Protein AF-X1NLN2-F1 (afdb_monomer_lite)

Organism: NCBI:txid412755

Radius of gyration: 17.76 Å; chains: 1; bounding box: 43×43×46 Å

Sequence (212 aa):
INIAMYIFTDREIALPLAKARERGVKVRLYLDKDQVDYKYSQSRFLVQKGIKARISTNNYIMHHKFAIIDNRILLTGSYNWTFSANHRNDENLMVIDDPEIIEIFQNQFVNLWSNKYSLERTRQLYEIAEVDFLPTSPTPAKPEDKIININLTSLEELTNILQISEPLALKILNLRVELGGFKEPKDLLQIPELTNLDLREWVGEGIIFSNS

pLDDT: mean 91.48, std 11.86, range [37.81, 98.81]

Secondary structure (DSSP, 8-state):
-EEEES-B--HHHHHHHHHHHHTT---EEEE-TTGGGSTT-SHHHHHHTT-EEEEB--SS----EEEEETTTEEEEES--BSHHHHHTS---EEEE--HHHHHHHHHHHHHHHHHSB-HHHHHHHHHHHT------S--SS-S--EEEETTT--HHHHHHHH---HHHHHHHHHHHHHHTS-SSGGGGGGSTT--HHHHHHHHHTTEEEE--

Foldseek 3Di:
DFWEAEAAQAPVVLVVLLVCLVLLNAAEYEYELPNCPPPRGCLLVNVLSVHHYFYFQDPDGSQFGWDQDLLFWIKGWNQGNDPCSVPPDDIDIDIDRDNVVSVVVVVVSCCRVPPGTDPVSSVVSCVVSVHDDQDLDQDPDDDDQAEDALLPDDLVRCCVLLSHHSVLSVVSVVLCVVVVHDPDPCSSVVRSSDDPVSVSSSVSNRYHYDND

InterPro domains:
  IPR001736 Phospholipase D/Transphosphatidylase [PS50035] (58-85)
  IPR001736 Phospholipase D/Transphosphatidylase [SM00155] (58-85)
  IPR010994 RuvA domain 2-like [SSF47781] (135-193)
  IPR025202 Cardiolipin synthase-like, phospholipase D-like domain [PF1309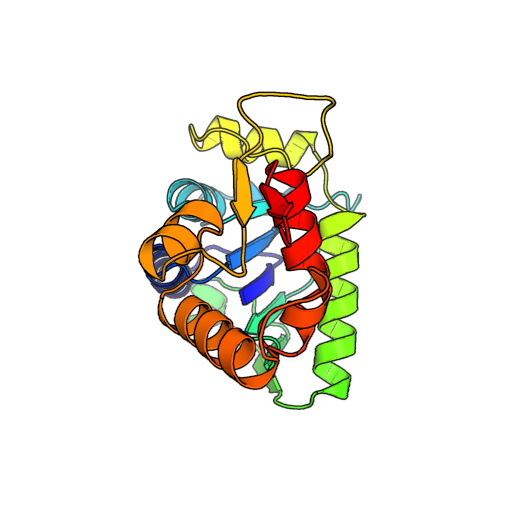1] (1-113)
  IPR051406 Phospholipase D domain-containing protein [PTHR43856] (1-123)
  IPR060575 SAM-like, helix-hairpin-helix tandem [PF12836] (147-196)

Structure (mmCIF, N/CA/C/O backbone):
data_AF-X1NLN2-F1
#
_entry.id   AF-X1NLN2-F1
#
loop_
_atom_site.group_PDB
_atom_site.id
_atom_site.type_symbol
_atom_site.label_atom_id
_atom_site.label_alt_id
_atom_site.label_comp_id
_atom_site.label_asym_id
_atom_site.label_entity_id
_atom_site.label_seq_id
_atom_site.pdbx_PDB_ins_code
_atom_site.Cartn_x
_atom_site.Cartn_y
_atom_site.Cartn_z
_atom_site.occupancy
_atom_site.B_iso_or_equiv
_atom_site.auth_seq_id
_atom_site.auth_comp_id
_atom_site.auth_asym_id
_atom_site.auth_atom_id
_atom_site.pdbx_PDB_model_num
ATOM 1 N N . ILE A 1 1 ? -4.056 -2.797 1.558 1.00 96.94 1 ILE A N 1
ATOM 2 C CA . ILE A 1 1 ? -3.198 -3.509 0.580 1.00 96.94 1 ILE A CA 1
ATOM 3 C C . ILE A 1 1 ? -1.780 -2.943 0.630 1.00 96.94 1 ILE A C 1
ATOM 5 O O . ILE A 1 1 ? -1.584 -1.770 0.328 1.00 96.94 1 ILE A O 1
ATOM 9 N N . ASN A 1 2 ? -0.802 -3.759 1.013 1.00 98.38 2 ASN A N 1
ATOM 10 C CA . ASN A 1 2 ? 0.613 -3.386 1.099 1.00 98.38 2 ASN A CA 1
ATOM 11 C C . ASN A 1 2 ? 1.409 -4.203 0.079 1.00 98.38 2 ASN A C 1
ATOM 13 O O . ASN A 1 2 ? 1.306 -5.423 0.087 1.00 98.38 2 ASN A O 1
ATOM 17 N N . ILE A 1 3 ? 2.163 -3.566 -0.814 1.00 98.81 3 ILE A N 1
ATOM 18 C CA . ILE A 1 3 ? 2.803 -4.231 -1.960 1.00 98.81 3 ILE A CA 1
ATOM 19 C C . ILE A 1 3 ? 4.279 -3.862 -2.005 1.00 98.81 3 ILE A C 1
ATOM 21 O O . ILE A 1 3 ? 4.603 -2.681 -2.104 1.00 98.81 3 ILE A O 1
ATOM 25 N N . ALA A 1 4 ? 5.164 -4.855 -2.006 1.00 98.69 4 ALA A N 1
ATOM 26 C CA . ALA A 1 4 ? 6.570 -4.680 -2.352 1.00 98.69 4 ALA A CA 1
ATOM 27 C C . ALA A 1 4 ? 6.847 -5.420 -3.662 1.00 98.69 4 ALA A C 1
ATOM 29 O O . ALA A 1 4 ? 6.746 -6.647 -3.717 1.00 98.69 4 ALA A O 1
ATOM 30 N N . MET A 1 5 ? 7.163 -4.677 -4.721 1.00 98.62 5 MET A N 1
ATOM 31 C CA . MET A 1 5 ? 7.260 -5.232 -6.069 1.00 98.62 5 MET A CA 1
ATOM 32 C C . MET A 1 5 ? 8.491 -4.716 -6.805 1.00 98.62 5 MET A C 1
ATOM 34 O O . MET A 1 5 ? 8.680 -3.508 -6.932 1.00 98.62 5 MET A O 1
ATOM 38 N N . TYR A 1 6 ? 9.309 -5.641 -7.307 1.00 98.25 6 TYR A N 1
ATOM 39 C CA . TYR A 1 6 ? 10.515 -5.313 -8.062 1.00 98.25 6 TYR A CA 1
ATOM 40 C C . TYR A 1 6 ? 10.184 -4.651 -9.404 1.00 98.25 6 TYR A C 1
ATOM 42 O O . TYR A 1 6 ? 10.578 -3.513 -9.626 1.00 98.25 6 TYR A O 1
ATOM 50 N N . ILE A 1 7 ? 9.419 -5.326 -10.273 1.00 97.75 7 ILE A N 1
ATOM 51 C CA . ILE A 1 7 ? 8.974 -4.773 -11.561 1.00 97.75 7 ILE A CA 1
ATOM 52 C C . ILE A 1 7 ? 7.451 -4.750 -11.597 1.00 97.75 7 ILE A C 1
ATOM 54 O O . ILE A 1 7 ? 6.807 -5.781 -11.395 1.00 97.75 7 ILE A O 1
ATOM 58 N N . PHE A 1 8 ? 6.884 -3.580 -11.895 1.00 98.06 8 PHE A N 1
ATOM 59 C CA . PHE A 1 8 ? 5.444 -3.400 -12.038 1.00 98.06 8 PHE A CA 1
ATOM 60 C C . PHE A 1 8 ? 5.112 -2.642 -13.330 1.00 98.06 8 PHE A C 1
ATOM 62 O O . PHE A 1 8 ? 5.112 -1.412 -13.372 1.00 98.06 8 PHE A O 1
ATOM 69 N N . THR A 1 9 ? 4.814 -3.392 -14.390 1.00 97.62 9 THR A N 1
ATOM 70 C CA . THR A 1 9 ? 4.443 -2.868 -15.716 1.00 97.62 9 THR A CA 1
ATOM 71 C C . THR A 1 9 ? 3.065 -3.328 -16.193 1.00 97.62 9 THR A C 1
ATOM 73 O O . THR A 1 9 ? 2.555 -2.784 -17.171 1.00 97.62 9 THR A O 1
ATOM 76 N N . ASP A 1 10 ? 2.445 -4.306 -15.525 1.00 96.94 10 ASP A N 1
ATOM 77 C CA . ASP A 1 10 ? 1.166 -4.872 -15.954 1.00 96.94 10 ASP A CA 1
ATOM 78 C C . ASP A 1 10 ? -0.020 -3.951 -15.628 1.00 96.94 10 ASP A C 1
ATOM 80 O O . ASP A 1 10 ? -0.374 -3.708 -14.469 1.00 96.94 10 ASP A O 1
ATOM 84 N N . ARG A 1 11 ? -0.675 -3.456 -16.678 1.00 95.50 11 ARG A N 1
ATOM 85 C CA . ARG A 1 11 ? -1.841 -2.581 -16.564 1.00 95.50 11 ARG A CA 1
ATOM 86 C C . ARG A 1 11 ? -3.086 -3.321 -16.069 1.00 95.50 11 ARG A C 1
ATOM 88 O O . ARG A 1 11 ? -3.934 -2.693 -15.432 1.00 95.50 11 ARG A O 1
ATOM 95 N N . GLU A 1 12 ? -3.196 -4.625 -16.313 1.00 96.00 12 GLU A N 1
ATOM 96 C CA . GLU A 1 12 ? -4.329 -5.437 -15.855 1.00 96.00 12 GLU A CA 1
ATOM 97 C C . GLU A 1 12 ? -4.338 -5.603 -14.336 1.00 96.00 12 GLU A C 1
ATOM 99 O O . GLU A 1 12 ? -5.404 -5.758 -13.748 1.00 96.00 12 GLU A O 1
ATOM 104 N N . ILE A 1 13 ? -3.176 -5.467 -13.689 1.00 97.00 13 ILE A N 1
ATOM 105 C CA . ILE A 1 13 ? -3.050 -5.424 -12.227 1.00 97.00 13 ILE A CA 1
ATOM 106 C C . ILE A 1 13 ? -3.177 -3.981 -11.712 1.00 97.00 13 ILE A C 1
ATOM 108 O O . ILE A 1 13 ? -3.840 -3.729 -10.703 1.00 97.00 13 ILE A O 1
ATOM 112 N N . ALA A 1 14 ? -2.598 -3.001 -12.414 1.00 98.00 14 ALA A N 1
ATOM 113 C CA . ALA A 1 14 ? -2.647 -1.600 -11.994 1.00 98.00 14 ALA A CA 1
ATOM 114 C C . ALA A 1 14 ? -4.075 -1.016 -11.974 1.00 98.00 14 ALA A C 1
ATOM 116 O O . ALA A 1 14 ? -4.426 -0.262 -11.063 1.00 98.00 14 ALA A O 1
ATOM 117 N N . LEU A 1 15 ? -4.920 -1.369 -12.949 1.00 98.12 15 LEU A N 1
ATOM 118 C CA . LEU A 1 15 ? -6.293 -0.860 -13.046 1.00 98.12 15 LEU A CA 1
ATOM 119 C C . LEU A 1 15 ? -7.182 -1.280 -11.853 1.00 98.12 15 LEU A C 1
ATOM 121 O O . LEU A 1 15 ? -7.826 -0.404 -11.271 1.00 98.12 15 LEU A O 1
ATOM 125 N N . PRO A 1 16 ? -7.232 -2.560 -11.434 1.00 98.19 16 PRO A N 1
ATOM 126 C CA . PRO A 1 16 ? -7.916 -2.968 -10.208 1.00 98.19 16 PRO A CA 1
ATOM 127 C C . PRO A 1 16 ? -7.427 -2.254 -8.945 1.00 98.19 16 PRO A C 1
ATOM 129 O O . PRO A 1 16 ? -8.258 -1.899 -8.110 1.00 98.19 16 PRO A O 1
ATOM 132 N N . LEU A 1 17 ? -6.119 -1.998 -8.807 1.00 98.31 17 LEU A N 1
ATOM 133 C CA . LEU A 1 17 ? -5.584 -1.253 -7.659 1.00 98.31 17 LEU A CA 1
ATOM 134 C C . LEU A 1 17 ? -6.070 0.198 -7.648 1.00 98.31 17 LEU A C 1
ATOM 136 O O . LEU A 1 17 ? -6.492 0.687 -6.601 1.00 98.31 17 LEU A O 1
ATOM 140 N N . ALA A 1 18 ? -6.074 0.865 -8.806 1.00 97.75 18 ALA A N 1
ATOM 141 C CA . ALA A 1 18 ? -6.629 2.211 -8.936 1.00 97.75 18 ALA A CA 1
ATOM 142 C C . ALA A 1 18 ? -8.120 2.236 -8.562 1.00 97.75 18 ALA A C 1
ATOM 144 O O . ALA A 1 18 ? -8.532 3.045 -7.735 1.00 97.75 18 ALA A O 1
ATOM 145 N N . LYS A 1 19 ? -8.913 1.279 -9.065 1.00 97.75 19 LYS A N 1
ATOM 146 C CA . LYS A 1 19 ? -10.330 1.134 -8.686 1.00 97.75 19 LYS A CA 1
ATOM 147 C C . LYS A 1 19 ? -10.510 0.864 -7.191 1.00 97.75 19 LYS A C 1
ATOM 149 O O . LYS A 1 19 ? -11.488 1.306 -6.601 1.00 97.75 19 LYS A O 1
ATOM 154 N N . ALA A 1 20 ? -9.615 0.094 -6.570 1.00 96.69 20 ALA A N 1
ATOM 155 C CA . ALA A 1 20 ? -9.652 -0.137 -5.128 1.00 96.69 20 ALA A CA 1
ATOM 156 C C . ALA A 1 20 ? -9.400 1.168 -4.362 1.00 96.69 20 ALA A C 1
ATOM 158 O O . ALA A 1 20 ? -10.149 1.479 -3.436 1.00 96.69 20 ALA A O 1
ATOM 159 N N . ARG A 1 21 ? -8.415 1.964 -4.795 1.00 95.75 21 ARG A N 1
ATOM 160 C CA . ARG A 1 21 ? -8.140 3.280 -4.212 1.00 95.75 21 ARG A CA 1
ATOM 161 C C . ARG A 1 21 ? -9.317 4.242 -4.360 1.00 95.75 21 ARG A C 1
ATOM 163 O O . ARG A 1 21 ? -9.643 4.916 -3.390 1.00 95.75 21 ARG A O 1
ATOM 170 N N . GLU A 1 22 ? -9.991 4.251 -5.510 1.00 93.56 22 GLU A N 1
ATOM 171 C CA . GLU A 1 22 ? -11.214 5.040 -5.739 1.00 93.56 22 GLU A CA 1
ATOM 172 C C . GLU A 1 22 ? -12.340 4.675 -4.752 1.00 93.56 22 GLU A C 1
ATOM 174 O O . GLU A 1 22 ? -13.105 5.541 -4.348 1.00 93.56 22 GLU A O 1
ATOM 179 N N . ARG A 1 23 ? -12.401 3.420 -4.282 1.00 93.81 23 ARG A N 1
ATOM 180 C CA . ARG A 1 23 ? -13.329 2.976 -3.220 1.00 93.81 23 ARG A CA 1
ATOM 181 C C . ARG A 1 23 ? -12.834 3.266 -1.795 1.00 93.81 23 ARG A C 1
ATOM 183 O O . ARG A 1 23 ? -13.394 2.738 -0.838 1.00 93.81 23 ARG A O 1
ATOM 190 N N . GLY A 1 24 ? -11.747 4.020 -1.635 1.00 92.50 24 GLY A N 1
ATOM 191 C CA . GLY A 1 24 ? -11.131 4.317 -0.340 1.00 92.50 24 GLY A CA 1
ATOM 192 C C . GLY A 1 24 ? -10.284 3.177 0.240 1.00 92.50 24 GLY A C 1
ATOM 193 O O . GLY A 1 24 ? -9.817 3.275 1.374 1.00 92.50 24 GLY A O 1
ATOM 194 N N . VAL A 1 25 ? -10.038 2.091 -0.506 1.00 94.69 25 VAL A N 1
ATOM 195 C CA . VAL A 1 25 ? -9.114 1.045 -0.042 1.00 94.69 25 VAL A CA 1
ATOM 196 C C . VAL A 1 25 ? -7.710 1.631 0.011 1.00 94.69 25 VAL A C 1
ATOM 198 O O . VAL A 1 25 ? -7.207 2.201 -0.962 1.00 94.69 25 VAL A O 1
ATOM 201 N N . LYS A 1 26 ? -7.045 1.476 1.154 1.00 93.19 26 LYS A N 1
ATOM 202 C CA . LYS A 1 26 ? -5.669 1.934 1.307 1.00 93.19 26 LYS A CA 1
ATOM 203 C C . LYS A 1 26 ? -4.725 1.004 0.549 1.00 93.19 26 LYS A C 1
ATOM 205 O O . LYS A 1 26 ? -4.676 -0.201 0.813 1.00 93.19 26 LYS A O 1
ATOM 210 N N . VAL A 1 27 ? -3.954 1.573 -0.373 1.00 96.50 27 VAL A N 1
ATOM 211 C CA . VAL A 1 27 ? -2.943 0.861 -1.161 1.00 96.50 27 VAL A CA 1
ATOM 212 C C . VAL A 1 27 ? -1.590 1.544 -0.974 1.00 96.50 27 VAL A C 1
ATOM 214 O O . VAL A 1 27 ? -1.494 2.767 -1.092 1.00 96.50 27 VAL A O 1
ATOM 217 N N . ARG A 1 28 ? -0.557 0.754 -0.669 1.00 97.81 28 ARG A N 1
ATOM 218 C CA . ARG A 1 28 ? 0.830 1.202 -0.491 1.00 97.81 28 ARG A CA 1
ATOM 219 C C . ARG A 1 28 ? 1.755 0.423 -1.420 1.00 97.81 28 ARG A C 1
ATOM 221 O O . ARG A 1 28 ? 1.726 -0.806 -1.402 1.00 97.81 28 ARG A O 1
ATOM 228 N N . LEU A 1 29 ? 2.579 1.126 -2.194 1.00 98.38 29 LEU A N 1
ATOM 229 C CA . LEU A 1 29 ? 3.526 0.554 -3.157 1.00 98.38 29 LEU A CA 1
ATOM 230 C C . LEU A 1 29 ? 4.969 0.840 -2.746 1.00 98.38 29 LEU A C 1
ATOM 232 O O . LEU A 1 29 ? 5.393 1.990 -2.716 1.00 98.38 29 LEU A O 1
ATOM 236 N N . TYR A 1 30 ? 5.745 -0.197 -2.473 1.00 98.69 30 TYR A N 1
ATOM 237 C CA . TYR A 1 30 ? 7.179 -0.100 -2.251 1.00 98.69 30 TYR A CA 1
ATOM 238 C C . TYR A 1 30 ? 7.914 -0.679 -3.463 1.00 98.69 30 TYR A C 1
ATOM 240 O O . TYR A 1 30 ? 7.746 -1.857 -3.786 1.00 98.69 30 TYR A O 1
ATOM 248 N N . LEU A 1 31 ? 8.678 0.161 -4.161 1.00 98.69 31 LEU A N 1
ATOM 249 C CA . LEU A 1 31 ? 9.227 -0.144 -5.485 1.00 98.69 31 LEU A CA 1
ATOM 250 C C . LEU A 1 31 ? 10.750 -0.017 -5.519 1.00 98.69 31 LEU A C 1
ATOM 252 O O . LEU A 1 31 ? 11.363 0.691 -4.716 1.00 98.69 31 LEU A O 1
ATOM 256 N N . ASP A 1 32 ? 11.357 -0.720 -6.467 1.00 98.56 32 ASP A N 1
ATOM 257 C CA . ASP A 1 32 ? 12.783 -0.620 -6.748 1.00 98.56 32 ASP A CA 1
ATOM 258 C C . ASP A 1 32 ? 13.146 0.729 -7.388 1.00 98.56 32 ASP A C 1
ATOM 260 O O . ASP A 1 32 ? 12.367 1.307 -8.148 1.00 98.56 32 ASP A O 1
ATOM 264 N N . LYS A 1 33 ? 14.336 1.238 -7.052 1.00 97.31 33 LYS A N 1
ATOM 265 C CA . LYS A 1 33 ? 14.794 2.578 -7.438 1.00 97.31 33 LYS A CA 1
ATOM 266 C C . LYS A 1 33 ? 15.089 2.743 -8.924 1.00 97.31 33 LYS A C 1
ATOM 268 O O . LYS A 1 33 ? 14.984 3.871 -9.399 1.00 97.31 33 LYS A O 1
ATOM 273 N N . ASP A 1 34 ? 15.432 1.660 -9.615 1.00 96.31 34 ASP A N 1
ATOM 274 C CA . ASP A 1 34 ? 15.815 1.684 -11.024 1.00 96.31 34 ASP A CA 1
ATOM 275 C C . ASP A 1 34 ? 14.632 1.222 -11.884 1.00 96.31 34 ASP A C 1
ATOM 277 O O . ASP A 1 34 ? 14.332 1.812 -12.921 1.00 96.31 34 ASP A O 1
ATOM 281 N N . GLN A 1 35 ? 13.883 0.211 -11.424 1.00 97.12 35 GLN A N 1
ATOM 282 C CA . GLN A 1 35 ? 12.721 -0.300 -12.165 1.00 97.12 35 GLN A CA 1
ATOM 283 C C . GLN A 1 35 ? 11.551 0.688 -12.222 1.00 97.12 35 GLN A C 1
ATOM 285 O O . GLN A 1 35 ? 10.735 0.617 -13.143 1.00 97.12 35 GLN A O 1
ATOM 290 N N . VAL A 1 36 ? 11.465 1.623 -11.271 1.00 96.00 36 VAL A N 1
ATOM 291 C CA . VAL A 1 36 ? 10.429 2.665 -11.268 1.00 96.00 36 VAL A CA 1
ATOM 292 C C . VAL A 1 36 ? 10.492 3.569 -12.507 1.00 96.00 36 VAL A C 1
ATOM 294 O O . VAL A 1 36 ? 9.435 4.015 -12.954 1.00 96.00 36 VAL A O 1
ATOM 297 N N . ASP A 1 37 ? 11.683 3.767 -13.087 1.00 93.62 37 ASP A N 1
ATOM 298 C CA . ASP A 1 37 ? 11.924 4.618 -14.265 1.00 93.62 37 ASP A CA 1
ATOM 299 C C . ASP A 1 37 ? 11.780 3.859 -15.592 1.00 93.62 37 ASP A C 1
ATOM 301 O O . ASP A 1 37 ? 11.909 4.432 -16.678 1.00 93.62 37 ASP A O 1
ATOM 305 N N . TYR A 1 38 ? 11.513 2.552 -15.537 1.00 94.12 38 TYR A N 1
ATOM 306 C CA . TYR A 1 38 ? 11.311 1.765 -16.741 1.00 94.12 38 TYR A CA 1
ATOM 307 C C . TYR A 1 38 ? 10.123 2.309 -17.550 1.00 94.12 38 TYR A C 1
ATOM 309 O O . TYR A 1 38 ? 9.072 2.628 -16.997 1.00 94.12 38 TYR A O 1
ATOM 317 N N . LYS A 1 39 ? 10.256 2.360 -18.883 1.00 89.94 39 LYS A N 1
ATOM 318 C CA . LYS A 1 39 ? 9.306 3.026 -19.802 1.00 89.94 39 LYS A CA 1
ATOM 319 C C . LYS A 1 39 ? 7.833 2.647 -19.591 1.00 89.94 39 LYS A C 1
ATOM 321 O O . LYS A 1 39 ? 6.951 3.467 -19.824 1.00 89.94 39 LYS A O 1
ATOM 326 N N . TYR A 1 40 ? 7.568 1.403 -19.200 1.00 93.81 40 TYR A N 1
ATOM 327 C CA . TYR A 1 40 ? 6.212 0.875 -19.015 1.00 93.81 40 TYR A CA 1
ATOM 328 C C . TYR A 1 40 ? 5.811 0.725 -17.544 1.00 93.81 40 TYR A C 1
ATOM 330 O O . TYR A 1 40 ? 4.799 0.088 -17.246 1.00 93.81 40 TYR A O 1
ATOM 338 N N . SER A 1 41 ? 6.610 1.273 -16.626 1.00 97.12 41 SER A N 1
ATOM 339 C CA . SER A 1 41 ? 6.326 1.271 -15.196 1.00 97.12 41 SER A CA 1
ATOM 340 C C . SER A 1 41 ? 4.958 1.893 -14.921 1.00 97.12 41 SER A C 1
ATOM 342 O O . SER A 1 41 ? 4.620 2.963 -15.431 1.00 97.12 41 SER A O 1
ATOM 344 N N . GLN A 1 42 ? 4.157 1.215 -14.102 1.00 98.00 42 GLN A N 1
ATOM 345 C CA . GLN A 1 42 ? 2.839 1.702 -13.694 1.00 98.00 42 GLN A CA 1
ATOM 346 C C . GLN A 1 42 ? 2.918 2.669 -12.504 1.00 98.00 42 GLN A C 1
ATOM 348 O O . GLN A 1 42 ? 1.890 3.199 -12.088 1.00 98.00 42 GLN A O 1
ATOM 353 N N . SER A 1 43 ? 4.114 2.934 -11.962 1.00 97.31 43 SER A N 1
ATOM 354 C CA . SER A 1 43 ? 4.313 3.792 -10.786 1.00 97.31 43 SER A CA 1
ATOM 355 C C . SER A 1 43 ? 3.685 5.177 -10.959 1.00 97.31 43 SER A C 1
ATOM 357 O O . SER A 1 43 ? 2.888 5.580 -10.114 1.00 97.31 43 SER A O 1
ATOM 359 N N . ARG A 1 44 ? 3.966 5.859 -12.082 1.00 96.69 44 ARG A N 1
ATOM 360 C CA . ARG A 1 44 ? 3.413 7.185 -12.406 1.00 96.69 44 ARG A CA 1
ATOM 361 C C . ARG A 1 44 ? 1.886 7.166 -12.419 1.00 96.69 44 ARG A C 1
ATOM 363 O O . ARG A 1 44 ? 1.249 7.981 -11.761 1.00 96.69 44 ARG A O 1
ATOM 370 N N . PHE A 1 45 ? 1.301 6.210 -13.137 1.00 97.50 45 PHE A N 1
ATOM 371 C CA . PHE A 1 45 ? -0.151 6.063 -13.221 1.00 97.50 45 PHE A CA 1
ATOM 372 C C . PHE A 1 45 ? -0.779 5.827 -11.840 1.00 97.50 45 PHE A C 1
ATOM 374 O O . PHE A 1 45 ? -1.794 6.433 -11.508 1.00 97.50 45 PHE A O 1
ATOM 381 N N . LEU A 1 46 ? -0.174 4.971 -11.014 1.00 97.81 46 LEU A N 1
ATOM 382 C CA . LEU A 1 46 ? -0.716 4.619 -9.702 1.00 97.81 46 LEU A CA 1
ATOM 383 C C . LEU A 1 46 ? -0.646 5.799 -8.721 1.00 97.81 46 LEU A C 1
ATOM 385 O O . LEU A 1 46 ? -1.631 6.053 -8.025 1.00 97.81 46 LEU A O 1
ATOM 389 N N . VAL A 1 47 ? 0.450 6.569 -8.701 1.00 97.00 47 VAL A N 1
ATOM 390 C CA . VAL A 1 47 ? 0.524 7.776 -7.852 1.00 97.00 47 VAL A CA 1
ATOM 391 C C . VAL A 1 47 ? -0.432 8.871 -8.332 1.00 97.00 47 VAL 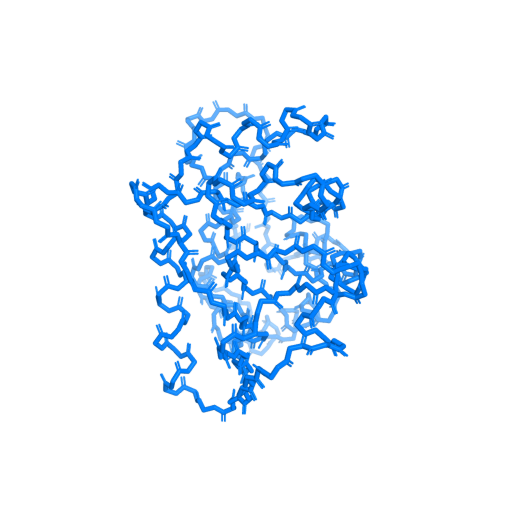A C 1
ATOM 393 O O . VAL A 1 47 ? -1.084 9.499 -7.503 1.00 97.00 47 VAL A O 1
ATOM 396 N N . GLN A 1 48 ? -0.638 9.020 -9.649 1.00 96.00 48 GLN A N 1
ATOM 397 C CA . GLN A 1 48 ? -1.681 9.892 -10.222 1.00 96.00 48 GLN A CA 1
ATOM 398 C C . GLN A 1 48 ? -3.099 9.467 -9.826 1.00 96.00 48 GLN A C 1
ATOM 400 O O . GLN A 1 48 ? -4.008 10.290 -9.778 1.00 96.00 48 GLN A O 1
ATOM 405 N N . LYS A 1 49 ? -3.299 8.187 -9.503 1.00 96.06 49 LYS A N 1
ATOM 406 C CA . LYS A 1 49 ? -4.548 7.653 -8.945 1.00 96.06 49 LYS A CA 1
ATOM 407 C C . LYS A 1 49 ? -4.618 7.736 -7.417 1.00 96.06 49 LYS A C 1
ATOM 409 O O . LYS A 1 49 ? -5.505 7.143 -6.809 1.00 96.06 49 LYS A O 1
ATOM 414 N N . GLY A 1 50 ? -3.702 8.472 -6.789 1.00 93.62 50 GLY A N 1
ATOM 415 C CA . GLY A 1 50 ? -3.682 8.709 -5.349 1.00 93.62 50 GLY A CA 1
ATOM 416 C C . GLY A 1 50 ? -3.197 7.516 -4.527 1.00 93.62 50 GLY A C 1
ATOM 417 O O . GLY A 1 50 ? -3.462 7.466 -3.323 1.00 93.62 50 GLY A O 1
ATOM 418 N N . ILE A 1 51 ? -2.526 6.537 -5.144 1.00 96.25 51 ILE A N 1
ATOM 419 C CA . ILE A 1 51 ? -1.878 5.435 -4.424 1.00 96.25 51 ILE A CA 1
ATOM 420 C C . ILE A 1 51 ? -0.528 5.916 -3.904 1.00 96.25 51 ILE A C 1
ATOM 422 O O . ILE A 1 51 ? 0.275 6.478 -4.646 1.00 96.25 51 ILE A O 1
ATOM 426 N N . LYS A 1 52 ? -0.254 5.670 -2.621 1.00 95.25 52 LYS A N 1
ATOM 427 C CA . LYS A 1 52 ? 1.024 6.057 -2.024 1.00 95.25 52 LYS A CA 1
ATOM 428 C C . LYS A 1 52 ? 2.129 5.134 -2.512 1.00 95.25 52 LYS A C 1
ATOM 430 O O . LYS A 1 52 ? 2.002 3.913 -2.393 1.00 95.25 52 LYS A O 1
ATOM 435 N N . ALA A 1 53 ? 3.227 5.715 -2.980 1.00 97.12 53 ALA A N 1
ATOM 436 C CA . ALA A 1 53 ? 4.422 4.975 -3.353 1.00 97.12 53 ALA A CA 1
ATOM 437 C C . ALA A 1 53 ? 5.644 5.444 -2.557 1.00 97.12 53 ALA A C 1
ATOM 439 O O . ALA A 1 53 ? 5.772 6.619 -2.223 1.00 97.12 53 ALA A O 1
ATOM 440 N N . ARG A 1 54 ? 6.554 4.514 -2.270 1.00 97.75 54 ARG A N 1
ATOM 441 C CA . ARG A 1 54 ? 7.881 4.773 -1.708 1.00 97.75 54 ARG A CA 1
ATOM 442 C C . ARG A 1 54 ? 8.926 3.993 -2.488 1.00 97.75 54 ARG A C 1
ATOM 444 O O . ARG A 1 54 ? 8.701 2.843 -2.863 1.00 97.75 54 ARG A O 1
ATOM 451 N N . ILE A 1 55 ? 10.070 4.624 -2.712 1.00 98.19 55 ILE A N 1
ATOM 452 C CA . ILE A 1 55 ? 11.149 4.064 -3.526 1.00 98.19 55 ILE A CA 1
ATOM 453 C C . ILE A 1 55 ? 12.279 3.581 -2.630 1.00 98.19 55 ILE A C 1
ATOM 455 O O . ILE A 1 55 ? 12.667 4.278 -1.696 1.00 98.19 55 ILE A O 1
ATOM 459 N N . SER A 1 56 ? 12.797 2.385 -2.891 1.00 98.31 56 SER A N 1
ATOM 460 C CA . SER A 1 56 ? 13.809 1.745 -2.050 1.00 98.31 56 SER A CA 1
ATOM 461 C C . SER A 1 56 ? 15.117 2.541 -1.942 1.00 98.31 56 SER A C 1
ATOM 463 O O . SER A 1 56 ? 15.567 3.147 -2.910 1.00 98.31 56 SER A O 1
ATOM 465 N N . THR A 1 57 ? 15.769 2.495 -0.772 1.00 97.19 57 THR A N 1
ATOM 466 C CA . THR A 1 57 ? 17.170 2.933 -0.590 1.00 97.19 57 THR A CA 1
ATOM 467 C C . THR A 1 57 ? 18.197 1.855 -0.921 1.00 97.19 57 THR A C 1
ATOM 469 O O . THR A 1 57 ? 19.385 2.083 -0.709 1.00 97.19 57 THR A O 1
ATOM 472 N N . ASN A 1 58 ? 17.789 0.662 -1.369 1.00 95.75 58 ASN A N 1
ATOM 473 C CA . ASN A 1 58 ? 18.740 -0.424 -1.585 1.00 95.75 58 ASN A CA 1
ATOM 474 C C . ASN A 1 58 ? 19.844 0.014 -2.567 1.00 95.75 58 ASN A C 1
ATOM 476 O O . ASN A 1 58 ? 19.571 0.495 -3.667 1.00 95.75 58 ASN A O 1
ATOM 480 N N . ASN A 1 59 ? 21.108 -0.133 -2.161 1.00 91.38 59 ASN A N 1
ATOM 481 C CA . ASN A 1 59 ? 22.253 0.219 -3.003 1.00 91.38 59 ASN A CA 1
ATOM 482 C C . ASN A 1 59 ? 22.351 -0.684 -4.242 1.00 91.38 59 ASN A C 1
ATOM 484 O O . ASN A 1 59 ? 22.856 -0.243 -5.270 1.00 91.38 59 ASN A O 1
ATOM 488 N N . TYR A 1 60 ? 21.794 -1.890 -4.154 1.00 93.56 60 TYR A N 1
ATOM 489 C CA . TYR A 1 60 ? 21.635 -2.842 -5.244 1.00 93.56 60 TYR A CA 1
ATOM 490 C C . TYR A 1 60 ? 20.168 -2.855 -5.697 1.00 93.56 60 TYR A C 1
ATOM 492 O O . TYR A 1 60 ? 19.660 -1.819 -6.114 1.00 93.56 60 TYR A O 1
ATOM 500 N N . ILE A 1 61 ? 19.485 -4.000 -5.577 1.00 95.19 61 ILE A N 1
ATOM 501 C CA . ILE A 1 61 ? 18.111 -4.202 -6.046 1.00 95.19 61 ILE A CA 1
ATOM 502 C C . ILE A 1 61 ? 17.147 -4.530 -4.899 1.00 95.19 61 ILE A C 1
ATOM 504 O O . ILE A 1 61 ? 17.444 -5.324 -4.003 1.00 95.19 61 ILE A O 1
ATOM 508 N N . MET A 1 62 ? 15.947 -3.958 -4.949 1.00 97.81 62 MET A N 1
ATOM 509 C CA . MET A 1 62 ? 14.796 -4.347 -4.138 1.00 97.81 62 MET A CA 1
ATOM 510 C C . MET A 1 62 ? 14.026 -5.453 -4.866 1.00 97.81 62 MET A C 1
ATOM 512 O O . MET A 1 62 ? 13.124 -5.191 -5.652 1.00 97.81 62 MET A O 1
ATOM 516 N N . HIS A 1 63 ? 14.399 -6.714 -4.637 1.00 97.69 63 HIS A N 1
ATOM 517 C CA . HIS A 1 63 ? 13.907 -7.836 -5.448 1.00 97.69 63 HIS A CA 1
ATOM 518 C C . HIS A 1 63 ? 12.660 -8.550 -4.888 1.00 97.69 63 HIS A C 1
ATOM 520 O O . HIS A 1 63 ? 12.316 -9.639 -5.356 1.00 97.69 63 HIS A O 1
ATOM 526 N N . HIS A 1 64 ? 11.972 -7.971 -3.899 1.00 98.38 64 HIS A N 1
ATOM 527 C CA . HIS A 1 64 ? 10.739 -8.555 -3.366 1.00 98.38 64 HIS A CA 1
ATOM 528 C C . HIS A 1 64 ? 9.618 -8.557 -4.417 1.00 98.38 64 HIS A C 1
ATOM 530 O O . HIS A 1 64 ? 9.510 -7.634 -5.224 1.00 98.38 64 HIS A O 1
ATOM 536 N N . LYS A 1 65 ? 8.785 -9.602 -4.388 1.00 98.31 65 LYS A N 1
ATOM 537 C CA . LYS A 1 65 ? 7.511 -9.679 -5.110 1.00 98.31 65 LYS A CA 1
ATOM 538 C C . LYS A 1 65 ? 6.454 -10.226 -4.162 1.00 98.31 65 LYS A C 1
ATOM 540 O O . LYS A 1 65 ? 6.222 -11.430 -4.114 1.00 98.31 65 LYS A O 1
ATOM 545 N N . PHE A 1 66 ? 5.874 -9.356 -3.346 1.00 98.75 66 PHE A N 1
ATOM 546 C CA . PHE A 1 66 ? 4.781 -9.760 -2.477 1.00 98.75 66 PHE A CA 1
ATOM 547 C C . PHE A 1 66 ? 3.726 -8.671 -2.310 1.00 98.75 66 PHE A C 1
ATOM 549 O O . PHE A 1 66 ? 4.005 -7.476 -2.437 1.00 98.75 66 PHE A O 1
ATOM 556 N N . ALA A 1 67 ? 2.510 -9.098 -1.986 1.00 98.69 67 ALA A N 1
ATOM 557 C CA . ALA A 1 67 ? 1.411 -8.225 -1.614 1.00 98.69 67 ALA A CA 1
ATOM 558 C C . ALA A 1 67 ? 0.638 -8.810 -0.432 1.00 98.69 67 ALA A C 1
ATOM 560 O O . ALA A 1 67 ? 0.400 -10.010 -0.381 1.00 98.69 67 ALA A O 1
ATOM 561 N N . ILE A 1 68 ? 0.231 -7.950 0.496 1.00 98.44 68 ILE A N 1
ATOM 562 C CA . ILE A 1 68 ? -0.590 -8.293 1.656 1.00 98.44 68 ILE A CA 1
ATOM 563 C C . ILE A 1 68 ? -1.927 -7.572 1.506 1.00 98.44 68 ILE A C 1
ATOM 565 O O . ILE A 1 68 ? -1.978 -6.337 1.405 1.00 98.44 68 ILE A O 1
ATOM 569 N N . ILE A 1 69 ? -3.008 -8.339 1.470 1.00 96.94 69 ILE A N 1
ATOM 570 C CA . ILE A 1 69 ? -4.381 -7.857 1.320 1.00 96.94 69 ILE A CA 1
ATOM 571 C C . ILE A 1 69 ? -5.090 -8.059 2.658 1.00 96.94 69 ILE A C 1
ATOM 573 O O . ILE A 1 69 ? -5.052 -9.151 3.218 1.00 96.94 69 ILE A O 1
ATOM 577 N N . ASP A 1 70 ? -5.675 -6.977 3.178 1.00 91.88 70 ASP A N 1
ATOM 578 C CA . ASP A 1 70 ? -6.485 -6.936 4.406 1.00 91.88 70 ASP A CA 1
ATOM 579 C C . ASP A 1 70 ? -5.848 -7.602 5.640 1.00 91.88 70 ASP A C 1
ATOM 581 O O . ASP A 1 70 ? -6.548 -8.136 6.491 1.00 91.88 70 ASP A O 1
ATOM 585 N N . ASN A 1 71 ? -4.509 -7.590 5.722 1.00 92.00 71 ASN A N 1
ATOM 586 C CA . ASN A 1 71 ? -3.712 -8.296 6.740 1.00 92.00 71 ASN A CA 1
ATOM 587 C C . ASN A 1 71 ? -4.064 -9.789 6.877 1.00 92.00 71 ASN A C 1
ATOM 589 O O . ASN A 1 71 ? -3.882 -10.376 7.939 1.00 92.00 71 ASN A O 1
ATOM 593 N N . ARG A 1 72 ? -4.569 -10.395 5.797 1.00 94.25 72 ARG A N 1
ATOM 594 C CA . ARG A 1 72 ? -5.117 -11.752 5.796 1.00 94.25 72 ARG A CA 1
ATOM 595 C C . ARG A 1 72 ? -4.653 -12.608 4.625 1.00 94.25 72 ARG A C 1
ATOM 597 O O . ARG A 1 72 ? -4.556 -13.813 4.762 1.00 94.25 72 ARG A O 1
ATOM 604 N N . ILE A 1 73 ? -4.373 -12.020 3.469 1.00 97.75 73 ILE A N 1
ATOM 605 C CA . ILE A 1 73 ? -3.902 -12.786 2.312 1.00 97.75 73 ILE A CA 1
ATOM 606 C C . ILE A 1 73 ? -2.531 -12.277 1.909 1.00 97.75 73 ILE A C 1
ATOM 608 O O . ILE A 1 73 ? -2.375 -11.099 1.583 1.00 97.75 73 ILE A O 1
ATOM 612 N N . LEU A 1 74 ? -1.553 -13.177 1.894 1.00 98.56 74 LEU A N 1
ATOM 613 C CA . LEU A 1 74 ? -0.229 -12.944 1.339 1.00 98.56 74 LEU A CA 1
ATOM 614 C C . LEU A 1 74 ? -0.137 -13.564 -0.057 1.00 98.56 74 LEU A C 1
ATOM 616 O O . LEU A 1 74 ? -0.351 -14.758 -0.247 1.00 98.56 74 LEU A O 1
ATOM 620 N N . LEU A 1 75 ? 0.246 -12.741 -1.025 1.00 98.50 75 LEU A N 1
ATOM 621 C CA . LEU A 1 75 ? 0.692 -13.150 -2.349 1.00 98.50 75 LEU A CA 1
ATOM 622 C C . LEU A 1 75 ? 2.212 -13.039 -2.387 1.00 98.50 75 LEU A C 1
ATOM 624 O O . LEU A 1 75 ? 2.731 -11.975 -2.056 1.00 98.50 75 LEU A O 1
ATOM 628 N N . THR A 1 76 ? 2.933 -14.085 -2.785 1.00 98.50 76 THR A N 1
ATOM 629 C CA . THR A 1 76 ? 4.402 -14.034 -2.916 1.00 98.50 76 THR A CA 1
ATOM 630 C C . THR A 1 76 ? 4.926 -15.082 -3.897 1.00 98.50 76 THR A C 1
ATOM 632 O O . THR A 1 76 ? 4.264 -16.088 -4.140 1.00 98.50 76 THR A O 1
ATOM 635 N N . GLY A 1 77 ? 6.106 -14.872 -4.478 1.00 96.38 77 GLY A N 1
ATOM 636 C CA . GLY A 1 77 ? 6.731 -15.830 -5.393 1.00 96.38 77 GLY A CA 1
ATOM 637 C C . GLY A 1 77 ? 7.824 -15.210 -6.262 1.00 96.38 77 GLY A C 1
ATOM 638 O O . GLY A 1 77 ? 8.393 -14.175 -5.908 1.00 96.38 77 GLY A O 1
ATOM 639 N N . SER A 1 78 ? 8.121 -15.836 -7.404 1.00 96.31 78 SER A N 1
ATOM 640 C CA . SER A 1 78 ? 9.009 -15.265 -8.431 1.00 96.31 78 SER A CA 1
ATOM 641 C C . SER A 1 78 ? 8.318 -14.183 -9.273 1.00 96.31 78 SER A C 1
ATOM 643 O O . SER A 1 78 ? 8.985 -13.305 -9.826 1.00 96.31 78 SER A O 1
ATOM 645 N N . TYR A 1 79 ? 6.983 -14.214 -9.289 1.00 94.00 79 TYR A N 1
ATOM 646 C CA . TYR A 1 79 ? 6.119 -13.464 -10.188 1.00 94.00 79 TYR A CA 1
ATOM 647 C C . TYR A 1 79 ? 6.239 -11.939 -10.022 1.00 94.00 79 TYR A C 1
ATOM 649 O O . TYR A 1 79 ? 5.688 -11.339 -9.095 1.00 94.00 79 TYR A O 1
ATOM 657 N N . ASN A 1 80 ? 6.923 -11.283 -10.963 1.00 96.44 80 ASN A N 1
ATOM 658 C CA . ASN A 1 80 ? 6.844 -9.829 -11.118 1.00 96.44 80 ASN A CA 1
ATOM 659 C C . ASN A 1 80 ? 5.501 -9.432 -11.745 1.00 96.44 80 ASN A C 1
ATOM 661 O O . ASN A 1 80 ? 4.957 -10.154 -12.573 1.00 96.44 80 ASN A O 1
ATOM 665 N N . TRP A 1 81 ? 4.990 -8.239 -11.451 1.00 96.62 81 TRP A N 1
ATOM 666 C CA . TRP A 1 81 ? 3.730 -7.763 -12.031 1.00 96.62 81 TRP A CA 1
ATOM 667 C C . TRP A 1 81 ? 3.948 -7.154 -13.413 1.00 96.62 81 TRP A C 1
ATOM 669 O O . TRP A 1 81 ? 3.894 -5.939 -13.608 1.00 96.62 81 TRP A O 1
ATOM 679 N N . THR A 1 82 ? 4.233 -8.022 -14.380 1.00 94.88 82 THR A N 1
ATOM 680 C CA . THR A 1 82 ? 4.513 -7.669 -15.775 1.00 94.88 82 THR A CA 1
ATOM 681 C C . THR A 1 82 ? 3.672 -8.514 -16.721 1.00 94.88 82 THR A C 1
ATOM 683 O O . THR A 1 82 ? 3.376 -9.668 -16.421 1.00 94.88 82 THR A O 1
ATOM 686 N N . PHE A 1 83 ? 3.372 -7.978 -17.906 1.00 90.25 83 PHE A N 1
ATOM 687 C CA . PHE A 1 83 ? 2.627 -8.721 -18.926 1.00 90.25 83 PHE A CA 1
ATOM 688 C C . PHE A 1 83 ? 3.292 -10.064 -19.281 1.00 90.25 83 PHE A C 1
ATOM 690 O O . PHE A 1 83 ? 2.605 -11.067 -19.457 1.00 90.25 83 PHE A O 1
ATOM 697 N N . SER A 1 84 ? 4.629 -10.098 -19.370 1.00 87.31 84 SER A N 1
ATOM 698 C CA . SER A 1 84 ? 5.376 -11.324 -19.680 1.00 87.31 84 SER A CA 1
ATOM 699 C C . SER A 1 84 ? 5.284 -12.362 -18.564 1.00 87.31 84 SER A C 1
ATOM 701 O O . SER A 1 84 ? 5.086 -13.531 -18.869 1.00 87.31 84 SER A O 1
ATOM 703 N N . ALA A 1 85 ? 5.369 -11.953 -17.294 1.00 85.06 85 ALA A N 1
ATOM 704 C CA . ALA A 1 85 ? 5.158 -12.867 -16.169 1.00 85.06 85 ALA A CA 1
ATOM 705 C C . ALA A 1 85 ? 3.748 -13.481 -16.187 1.00 85.06 85 ALA A C 1
ATOM 707 O O . ALA A 1 85 ? 3.586 -14.652 -15.877 1.00 85.06 85 ALA A O 1
ATOM 708 N N . ASN A 1 86 ? 2.749 -12.710 -16.626 1.00 82.50 86 ASN A N 1
ATOM 709 C CA . ASN A 1 86 ? 1.354 -13.144 -16.704 1.00 82.50 86 ASN A CA 1
ATOM 710 C C . ASN A 1 86 ? 1.058 -14.102 -17.876 1.00 82.50 86 ASN A C 1
ATOM 712 O O . ASN A 1 86 ? 0.172 -14.943 -17.779 1.00 82.50 86 ASN A O 1
ATOM 716 N N . HIS A 1 87 ? 1.792 -13.996 -18.991 1.00 83.44 87 HIS A N 1
ATOM 717 C CA . HIS A 1 87 ? 1.416 -14.680 -20.241 1.00 83.44 87 HIS A CA 1
ATOM 718 C C . HIS A 1 87 ? 2.503 -15.552 -20.878 1.00 83.44 87 HIS A C 1
ATOM 720 O O . HIS A 1 87 ? 2.207 -16.272 -21.830 1.00 83.44 87 HIS A O 1
ATOM 726 N N . ARG A 1 88 ? 3.770 -15.418 -20.472 1.00 85.69 88 ARG A N 1
ATOM 727 C CA . ARG A 1 88 ? 4.911 -15.955 -21.238 1.00 85.69 88 ARG A CA 1
ATOM 728 C C . ARG A 1 88 ? 5.962 -16.669 -20.402 1.00 85.69 88 ARG A C 1
ATOM 730 O O . ARG A 1 88 ? 6.594 -17.578 -20.928 1.00 85.69 88 ARG A O 1
ATOM 737 N N . ASN A 1 89 ? 6.197 -16.228 -19.172 1.00 90.56 89 ASN A N 1
ATOM 738 C CA . ASN A 1 89 ? 7.235 -16.802 -18.326 1.00 90.56 89 ASN A CA 1
ATOM 739 C C . ASN A 1 89 ? 6.675 -17.948 -17.483 1.00 90.56 89 ASN A C 1
ATOM 741 O O . ASN A 1 89 ? 5.544 -17.876 -17.007 1.00 90.56 89 ASN A O 1
ATOM 745 N N . ASP A 1 90 ? 7.521 -18.938 -17.212 1.00 90.25 90 ASP A N 1
ATOM 746 C CA . ASP A 1 90 ? 7.291 -19.858 -16.106 1.00 90.25 90 ASP A CA 1
ATOM 747 C C . ASP A 1 90 ? 7.594 -19.125 -14.792 1.00 90.25 90 ASP A C 1
ATOM 749 O O . ASP A 1 90 ? 8.732 -18.741 -14.518 1.00 90.25 90 ASP A O 1
ATOM 753 N N . GLU A 1 91 ? 6.559 -18.898 -13.991 1.00 93.94 91 GLU A N 1
ATOM 754 C CA . GLU A 1 91 ? 6.620 -18.173 -12.723 1.00 93.94 91 GLU A CA 1
ATOM 755 C C . GLU A 1 91 ? 5.855 -18.954 -11.653 1.00 93.94 91 GLU A C 1
ATOM 757 O O . GLU A 1 91 ? 4.917 -19.696 -11.952 1.00 93.94 91 GLU A O 1
ATOM 762 N N . ASN A 1 92 ? 6.203 -18.751 -10.383 1.00 94.19 92 ASN A N 1
ATOM 763 C CA . ASN A 1 92 ? 5.412 -19.257 -9.269 1.00 94.19 92 ASN A CA 1
ATOM 764 C C . ASN A 1 92 ? 4.716 -18.112 -8.525 1.00 94.19 92 ASN A C 1
ATOM 766 O O . ASN A 1 92 ? 5.298 -17.049 -8.288 1.00 94.19 92 ASN A O 1
ATOM 770 N N . LEU A 1 93 ? 3.485 -18.374 -8.089 1.00 96.31 93 LEU A N 1
ATOM 771 C CA . LEU A 1 93 ? 2.720 -17.513 -7.199 1.00 96.31 93 LEU A CA 1
ATOM 772 C C . LEU A 1 93 ? 2.103 -18.370 -6.095 1.00 96.31 93 LEU A C 1
ATOM 774 O O . LEU A 1 93 ? 1.379 -19.324 -6.364 1.00 96.31 93 LEU A O 1
ATOM 778 N N . MET A 1 94 ? 2.397 -18.018 -4.852 1.00 97.56 94 MET A N 1
ATOM 779 C CA . MET A 1 94 ? 1.774 -18.591 -3.669 1.00 97.56 94 MET A CA 1
ATOM 780 C C . MET A 1 94 ? 0.717 -17.628 -3.140 1.00 97.56 94 MET A C 1
ATOM 782 O O . MET A 1 94 ? 0.953 -16.420 -3.080 1.00 97.56 94 MET A O 1
ATOM 786 N N . VAL A 1 95 ? -0.420 -18.187 -2.728 1.00 98.19 95 VAL A N 1
ATOM 787 C CA . VAL A 1 95 ? -1.488 -17.492 -2.005 1.00 98.19 95 VAL A CA 1
ATOM 788 C C . VAL A 1 95 ? -1.585 -18.136 -0.629 1.00 98.19 95 VAL A C 1
ATOM 790 O O . VAL A 1 95 ? -1.834 -19.335 -0.531 1.00 98.19 95 VAL A O 1
ATOM 793 N N . ILE A 1 96 ? -1.328 -17.359 0.418 1.00 98.44 96 ILE A N 1
ATOM 794 C CA . ILE A 1 96 ? -1.180 -17.849 1.791 1.00 98.44 96 ILE A CA 1
ATOM 795 C C . ILE A 1 96 ? -2.173 -17.094 2.690 1.00 98.44 96 ILE A C 1
ATOM 797 O O . ILE A 1 96 ? -2.148 -15.864 2.721 1.00 98.44 96 ILE A O 1
ATOM 801 N N . ASP A 1 97 ? -3.029 -17.834 3.404 1.00 97.62 97 ASP A N 1
ATOM 802 C CA . ASP A 1 97 ? -3.949 -17.358 4.464 1.00 97.62 97 ASP A CA 1
ATOM 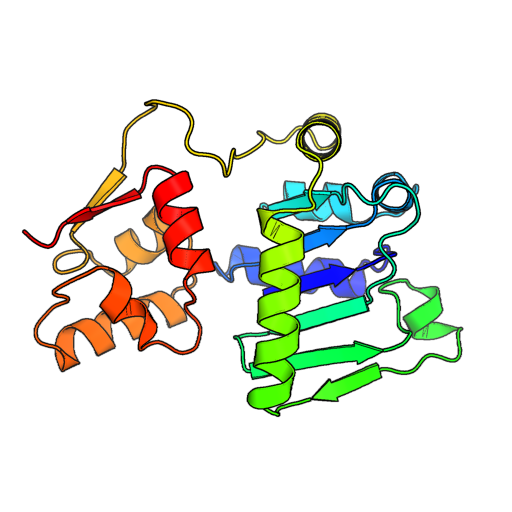803 C C . ASP A 1 97 ? -3.492 -17.970 5.803 1.00 97.62 97 ASP A C 1
ATOM 805 O O . ASP A 1 97 ? -4.187 -18.780 6.412 1.00 97.62 97 ASP A O 1
ATOM 809 N N . ASP A 1 98 ? -2.244 -17.678 6.186 1.00 97.94 98 ASP A N 1
ATOM 810 C CA . ASP A 1 98 ? -1.628 -18.120 7.441 1.00 97.94 98 ASP A CA 1
ATOM 811 C C . ASP A 1 98 ? -1.189 -16.882 8.241 1.00 97.94 98 ASP A C 1
ATOM 813 O O . ASP A 1 98 ? -0.302 -16.148 7.781 1.00 97.94 98 ASP A O 1
ATOM 817 N N . PRO A 1 99 ? -1.809 -16.608 9.403 1.00 95.44 99 PRO A N 1
ATOM 818 C CA . PRO A 1 99 ? -1.601 -15.360 10.128 1.00 95.44 99 PRO A CA 1
ATOM 819 C C . PRO A 1 99 ? -0.160 -15.180 10.616 1.00 95.44 99 PRO A C 1
ATOM 821 O O . PRO A 1 99 ? 0.333 -14.052 10.607 1.00 95.44 99 PRO A O 1
ATOM 824 N N . GLU A 1 100 ? 0.540 -16.260 10.978 1.00 97.19 100 GLU A N 1
ATOM 825 C CA . GLU A 1 100 ? 1.924 -16.185 11.457 1.00 97.19 100 GLU A CA 1
ATOM 826 C C . GLU A 1 100 ? 2.867 -15.783 10.315 1.00 97.19 100 GLU A C 1
ATOM 828 O O . GLU A 1 100 ? 3.704 -14.886 10.457 1.00 97.19 100 GLU A O 1
ATOM 833 N N . ILE A 1 101 ? 2.694 -16.384 9.133 1.00 97.94 101 ILE A N 1
ATOM 834 C CA . ILE A 1 101 ? 3.481 -16.026 7.944 1.00 97.94 101 ILE A CA 1
ATOM 835 C C . ILE A 1 101 ? 3.162 -14.595 7.495 1.00 97.94 101 ILE A C 1
ATOM 837 O O . ILE A 1 101 ? 4.068 -13.829 7.144 1.00 97.94 101 ILE A O 1
ATOM 841 N N . ILE A 1 102 ? 1.886 -14.211 7.505 1.00 97.69 102 ILE A N 1
ATOM 842 C CA . ILE A 1 102 ? 1.458 -12.864 7.116 1.00 97.69 102 ILE A CA 1
ATOM 843 C C . ILE A 1 102 ? 2.066 -11.816 8.041 1.00 97.69 102 ILE A C 1
ATOM 845 O O . ILE A 1 102 ? 2.548 -10.795 7.547 1.00 97.69 102 ILE A O 1
ATOM 849 N N . GLU A 1 103 ? 2.109 -12.066 9.350 1.00 95.94 103 GLU A N 1
ATOM 850 C CA . GLU A 1 103 ? 2.719 -11.152 10.312 1.00 95.94 103 GLU A CA 1
ATOM 851 C C . GLU A 1 103 ? 4.208 -10.915 10.006 1.00 95.94 103 GLU A C 1
ATOM 853 O O . GLU A 1 103 ? 4.668 -9.768 10.006 1.00 95.94 103 GLU A O 1
ATOM 858 N N . ILE A 1 104 ? 4.961 -11.963 9.650 1.00 98.00 104 ILE A N 1
ATOM 859 C CA . ILE A 1 104 ? 6.373 -11.842 9.248 1.00 98.00 104 ILE A CA 1
ATOM 860 C C . ILE A 1 104 ? 6.520 -10.910 8.035 1.00 98.00 104 ILE A C 1
ATOM 862 O O . ILE A 1 104 ? 7.342 -9.984 8.043 1.00 98.00 104 ILE A O 1
ATOM 866 N N . PHE A 1 105 ? 5.710 -11.113 6.993 1.00 98.31 105 PHE A N 1
ATOM 867 C CA . PHE A 1 105 ? 5.748 -10.275 5.791 1.00 98.31 105 PHE A CA 1
ATOM 868 C C . PHE A 1 105 ? 5.251 -8.851 6.054 1.00 98.31 105 PHE A C 1
ATOM 870 O O . PHE A 1 105 ? 5.797 -7.898 5.491 1.00 98.31 105 PHE A O 1
ATOM 877 N N . GLN A 1 106 ? 4.267 -8.678 6.934 1.00 97.25 106 GLN A N 1
ATOM 878 C CA . GLN A 1 106 ? 3.755 -7.371 7.331 1.00 97.25 106 GLN A CA 1
ATOM 879 C C . GLN A 1 106 ? 4.829 -6.580 8.085 1.00 97.25 106 GLN A C 1
ATOM 881 O O . GLN A 1 106 ? 5.073 -5.417 7.760 1.00 97.25 106 GLN A O 1
ATOM 886 N N . ASN A 1 107 ? 5.543 -7.216 9.016 1.00 97.44 107 ASN A N 1
ATOM 887 C CA . ASN A 1 107 ? 6.679 -6.618 9.717 1.00 97.44 107 ASN A CA 1
ATOM 888 C C . ASN A 1 107 ? 7.799 -6.222 8.748 1.00 97.44 107 ASN A C 1
ATOM 890 O O . ASN A 1 107 ? 8.336 -5.111 8.830 1.00 97.44 107 ASN A O 1
ATOM 894 N N . GLN A 1 108 ? 8.104 -7.082 7.773 1.00 98.25 108 GLN A N 1
ATOM 895 C CA . GLN A 1 108 ? 9.071 -6.746 6.734 1.00 98.25 108 GLN A CA 1
ATOM 896 C C . GLN A 1 108 ? 8.597 -5.570 5.871 1.00 98.25 108 GLN A C 1
ATOM 898 O O . GLN A 1 108 ? 9.380 -4.655 5.614 1.00 98.25 108 GLN A O 1
ATOM 903 N N . PHE A 1 109 ? 7.326 -5.530 5.465 1.00 98.56 109 PHE A N 1
ATOM 904 C CA . PHE A 1 109 ? 6.777 -4.393 4.729 1.00 98.56 109 PHE A CA 1
ATOM 905 C C . PHE A 1 109 ? 6.883 -3.096 5.535 1.00 98.56 109 PHE A C 1
ATOM 907 O O . PHE A 1 109 ? 7.344 -2.088 5.008 1.00 98.56 109 PHE A O 1
ATOM 914 N N . VAL A 1 110 ? 6.519 -3.115 6.820 1.00 97.62 110 VAL A N 1
ATOM 915 C CA . VAL A 1 110 ? 6.614 -1.947 7.711 1.00 97.62 110 VAL A CA 1
ATOM 916 C C . VAL A 1 110 ? 8.055 -1.445 7.816 1.00 97.62 110 VAL A C 1
ATOM 918 O O . VAL A 1 110 ? 8.276 -0.231 7.782 1.00 97.62 110 VAL A O 1
ATOM 921 N N . ASN A 1 111 ? 9.032 -2.353 7.901 1.00 97.62 111 ASN A N 1
ATOM 922 C CA . ASN A 1 111 ? 10.454 -2.016 7.914 1.00 97.62 111 ASN A CA 1
ATOM 923 C C . ASN A 1 111 ? 10.911 -1.383 6.590 1.00 97.62 111 ASN A C 1
ATOM 925 O O . ASN A 1 111 ? 11.545 -0.328 6.599 1.00 97.62 111 ASN A O 1
ATOM 929 N N . LEU A 1 112 ? 10.561 -1.995 5.453 1.00 98.00 112 LEU A N 1
ATOM 930 C CA . LEU A 1 112 ? 10.858 -1.458 4.122 1.00 98.00 112 LEU A CA 1
ATOM 931 C C . LEU A 1 112 ? 10.263 -0.059 3.952 1.00 98.00 112 LEU A C 1
ATOM 933 O O . LEU A 1 112 ? 10.976 0.889 3.618 1.00 98.00 112 LEU A O 1
ATOM 937 N N . TRP A 1 113 ? 8.971 0.057 4.254 1.00 97.38 113 TRP A N 1
ATOM 938 C CA . TRP A 1 113 ? 8.199 1.280 4.141 1.00 97.38 113 TRP A CA 1
ATOM 939 C C . TRP A 1 113 ? 8.818 2.375 4.995 1.00 97.38 113 TRP A C 1
ATOM 941 O O . TRP A 1 113 ? 9.178 3.411 4.454 1.00 97.38 113 TRP A O 1
ATOM 951 N N . SER A 1 114 ? 8.990 2.151 6.299 1.00 94.88 114 SER A N 1
ATOM 952 C CA . SER A 1 114 ? 9.360 3.202 7.259 1.00 94.88 114 SER A CA 1
ATOM 953 C C . SER A 1 114 ? 10.846 3.544 7.251 1.00 94.88 114 SER A C 1
ATOM 955 O O . SER A 1 114 ? 11.190 4.714 7.390 1.00 94.88 114 SER A O 1
ATOM 957 N N . ASN A 1 115 ? 11.715 2.545 7.077 1.00 95.44 115 ASN A N 1
ATOM 958 C CA . ASN A 1 115 ? 13.140 2.680 7.387 1.00 95.44 115 ASN A CA 1
ATOM 959 C C . ASN A 1 115 ? 14.054 2.563 6.163 1.00 95.44 115 ASN A C 1
ATOM 961 O O . ASN A 1 115 ? 15.231 2.903 6.256 1.00 95.44 115 ASN A O 1
ATOM 965 N N . LYS A 1 116 ? 13.561 2.048 5.028 1.00 97.00 116 LYS A N 1
ATOM 966 C CA . LYS A 1 116 ? 14.399 1.743 3.855 1.00 97.00 116 LYS A CA 1
ATOM 967 C C . LYS A 1 116 ? 13.914 2.417 2.575 1.00 97.00 116 LYS A C 1
ATOM 969 O O . LYS A 1 116 ? 14.038 1.839 1.499 1.00 97.00 116 LYS A O 1
ATOM 974 N N . TYR A 1 117 ? 13.353 3.620 2.651 1.00 96.88 117 TYR A N 1
ATOM 975 C CA . TYR A 1 117 ? 12.934 4.368 1.461 1.00 96.88 117 TYR A CA 1
ATOM 976 C C . TYR A 1 117 ? 13.723 5.666 1.271 1.00 96.88 117 TYR A C 1
ATOM 978 O O . TYR A 1 117 ? 14.115 6.322 2.234 1.00 96.88 117 TYR A O 1
ATOM 986 N N . SER A 1 118 ? 14.009 5.999 0.014 1.00 96.62 118 SER A N 1
ATOM 987 C CA . SER A 1 118 ? 14.702 7.221 -0.371 1.00 96.62 118 SER A CA 1
ATOM 988 C C . SER A 1 118 ? 13.671 8.325 -0.540 1.00 96.62 118 SER A C 1
ATOM 990 O O . SER A 1 118 ? 12.831 8.269 -1.442 1.00 96.62 118 SER A O 1
ATOM 992 N N . LEU A 1 119 ? 13.730 9.333 0.329 1.00 95.25 119 LEU A N 1
ATOM 993 C CA . LEU A 1 119 ? 12.858 10.503 0.238 1.00 95.25 119 LEU A CA 1
ATOM 994 C C . LEU A 1 119 ? 13.067 11.251 -1.084 1.00 95.25 119 LEU A C 1
ATOM 996 O O . LEU A 1 119 ? 12.098 11.657 -1.713 1.00 95.25 119 LEU A O 1
ATOM 1000 N N . GLU A 1 120 ? 14.318 11.384 -1.521 1.00 95.94 120 GLU A N 1
ATOM 1001 C CA . GLU A 1 120 ? 14.679 12.042 -2.777 1.00 95.94 120 GLU A CA 1
ATOM 1002 C C . GLU A 1 120 ? 14.091 11.310 -3.989 1.00 95.94 120 GLU A C 1
ATOM 1004 O O . GLU A 1 120 ? 13.329 11.901 -4.750 1.00 95.94 120 GLU A O 1
ATOM 1009 N N . ARG A 1 121 ? 14.356 10.003 -4.132 1.00 96.19 121 ARG A N 1
ATOM 1010 C CA . ARG A 1 121 ? 13.818 9.216 -5.257 1.00 96.19 121 ARG A CA 1
ATOM 1011 C C . ARG A 1 121 ? 12.300 9.137 -5.228 1.00 96.19 121 ARG A C 1
ATOM 1013 O O . ARG A 1 121 ? 11.662 9.132 -6.275 1.00 96.19 121 ARG A O 1
ATOM 1020 N N . THR A 1 122 ? 11.713 9.097 -4.033 1.00 97.12 122 THR A N 1
ATOM 1021 C CA . THR A 1 122 ? 10.257 9.131 -3.908 1.00 97.12 122 THR A CA 1
ATOM 1022 C C . THR A 1 122 ? 9.706 10.473 -4.385 1.00 97.12 122 THR A C 1
ATOM 1024 O O . THR A 1 122 ? 8.787 10.470 -5.192 1.00 97.12 122 THR A O 1
ATOM 1027 N N . ARG A 1 123 ? 10.285 11.613 -3.987 1.00 96.06 123 ARG A N 1
ATOM 1028 C CA . ARG A 1 123 ? 9.863 12.934 -4.487 1.00 96.06 123 ARG A CA 1
ATOM 1029 C C . ARG A 1 123 ? 9.987 13.050 -6.003 1.00 96.06 123 ARG A C 1
ATOM 1031 O O . ARG A 1 123 ? 9.030 13.473 -6.637 1.00 96.06 123 ARG A O 1
ATOM 1038 N N . GLN A 1 124 ? 11.089 12.572 -6.578 1.00 96.88 124 GLN A N 1
ATOM 1039 C CA . GLN A 1 124 ? 11.293 12.578 -8.031 1.00 96.88 124 GLN A CA 1
ATOM 1040 C C . GLN A 1 124 ? 10.175 11.838 -8.783 1.00 96.88 124 GLN A C 1
ATOM 1042 O O . GLN A 1 124 ? 9.697 12.334 -9.800 1.00 96.88 124 GLN A O 1
ATOM 1047 N N . LEU A 1 125 ? 9.697 10.690 -8.277 1.00 96.69 125 LEU A N 1
ATOM 1048 C CA . LEU A 1 125 ? 8.544 10.002 -8.877 1.00 96.69 125 LEU A CA 1
ATOM 1049 C C . LEU A 1 125 ? 7.292 10.895 -8.891 1.00 96.69 125 LEU A C 1
ATOM 1051 O O . LEU A 1 125 ? 6.589 10.943 -9.898 1.00 96.69 125 LEU A O 1
ATOM 1055 N N . TYR A 1 126 ? 7.001 11.575 -7.782 1.00 96.69 126 TYR A N 1
ATOM 1056 C CA . TYR A 1 126 ? 5.823 12.438 -7.654 1.00 96.69 126 TYR A CA 1
ATOM 1057 C C . TYR A 1 126 ? 5.934 13.695 -8.530 1.00 96.69 126 TYR A C 1
ATOM 1059 O O . TYR A 1 126 ? 4.968 14.057 -9.197 1.00 96.69 126 TYR A O 1
ATOM 1067 N N . GLU A 1 127 ? 7.126 14.287 -8.621 1.00 95.81 127 GLU A N 1
ATOM 1068 C CA . GLU A 1 127 ? 7.425 15.404 -9.525 1.00 95.81 127 GLU A CA 1
ATOM 1069 C C . GLU A 1 127 ? 7.206 15.013 -10.993 1.00 95.81 127 GLU A C 1
ATOM 1071 O O . GLU A 1 127 ? 6.471 15.689 -11.708 1.00 95.81 127 GLU A O 1
ATOM 1076 N N . ILE A 1 128 ? 7.760 13.876 -11.432 1.00 95.19 128 ILE A N 1
ATOM 1077 C CA . ILE A 1 128 ? 7.550 13.339 -12.789 1.00 95.19 128 ILE A CA 1
ATOM 1078 C C . ILE A 1 128 ? 6.071 13.021 -13.038 1.00 95.19 128 ILE A C 1
ATOM 1080 O O . ILE A 1 128 ? 5.581 13.118 -14.166 1.00 95.19 128 ILE A O 1
ATOM 1084 N N . ALA A 1 129 ? 5.354 12.598 -11.999 1.00 95.44 129 ALA A N 1
ATOM 1085 C CA . ALA A 1 129 ? 3.933 12.316 -12.079 1.00 95.44 129 ALA A CA 1
ATOM 1086 C C . ALA A 1 129 ? 3.051 13.566 -12.115 1.00 95.44 129 ALA A C 1
ATOM 1088 O O . ALA A 1 129 ? 1.881 13.422 -12.479 1.00 95.44 129 ALA A O 1
ATOM 1089 N N . GLU A 1 130 ? 3.607 14.741 -11.809 1.00 95.88 130 GLU A N 1
ATOM 1090 C CA . GLU A 1 130 ? 2.886 16.007 -11.644 1.00 95.88 130 GLU A CA 1
ATOM 1091 C C . GLU A 1 130 ? 1.820 15.909 -10.537 1.00 95.88 130 GLU A C 1
ATOM 1093 O O . GLU A 1 130 ? 0.677 16.330 -10.699 1.00 95.88 130 GLU A O 1
ATOM 1098 N N . VAL A 1 131 ? 2.189 15.291 -9.408 1.00 92.75 131 VAL A N 1
ATOM 1099 C CA . VAL A 1 131 ? 1.326 15.112 -8.230 1.00 92.75 131 VAL A CA 1
ATOM 1100 C C . VAL A 1 131 ? 2.070 15.582 -6.988 1.00 92.75 131 VAL A C 1
ATOM 1102 O O . VAL A 1 131 ? 3.249 15.277 -6.821 1.00 92.75 131 VAL A O 1
ATOM 1105 N N . ASP A 1 132 ? 1.373 16.262 -6.079 1.00 87.25 132 ASP A N 1
ATOM 1106 C CA . ASP A 1 132 ? 1.962 16.688 -4.812 1.00 87.25 132 ASP A CA 1
ATOM 1107 C C . ASP A 1 132 ? 2.473 15.494 -3.998 1.00 87.25 132 ASP A C 1
ATOM 1109 O O . ASP A 1 132 ? 1.773 14.501 -3.761 1.00 87.25 132 ASP A O 1
ATOM 1113 N N . PHE A 1 133 ? 3.715 15.601 -3.531 1.00 79.00 133 PHE A N 1
ATOM 1114 C CA . PHE A 1 133 ? 4.276 14.625 -2.613 1.00 79.00 133 PHE A CA 1
ATOM 1115 C C . PHE A 1 133 ? 3.635 14.795 -1.233 1.00 79.00 133 PHE A C 1
ATOM 1117 O O . PHE A 1 133 ? 3.877 15.793 -0.559 1.00 79.00 133 PHE A O 1
ATOM 1124 N N . LEU A 1 134 ? 2.856 13.807 -0.787 1.00 66.56 134 LEU A N 1
ATOM 1125 C CA . LEU A 1 134 ? 2.319 13.770 0.576 1.00 66.56 134 LEU A CA 1
ATOM 1126 C C . LEU A 1 134 ? 3.432 13.324 1.544 1.00 66.56 134 LEU A C 1
ATOM 1128 O O . LEU A 1 134 ? 3.815 12.146 1.517 1.00 66.56 134 LEU A O 1
ATOM 1132 N N . PRO A 1 135 ? 3.994 14.213 2.387 1.00 55.50 135 PRO A N 1
ATOM 1133 C CA . PRO A 1 135 ? 5.046 13.822 3.309 1.00 55.50 135 PRO A CA 1
ATOM 1134 C C . PRO A 1 135 ? 4.487 12.876 4.373 1.00 55.50 135 PRO A C 1
ATOM 1136 O O . PRO A 1 135 ? 3.396 13.054 4.897 1.00 55.50 135 PRO A O 1
ATOM 1139 N N . THR A 1 136 ? 5.272 11.862 4.715 1.00 49.84 136 THR A N 1
ATOM 1140 C CA . THR A 1 136 ? 4.939 10.883 5.761 1.00 49.84 136 THR A CA 1
ATOM 1141 C C . THR A 1 136 ? 5.863 10.963 6.975 1.00 49.84 136 THR A C 1
ATOM 1143 O O . THR A 1 136 ? 5.908 10.039 7.785 1.00 49.84 136 THR A O 1
ATOM 1146 N N . SER A 1 137 ? 6.646 12.034 7.071 1.00 40.06 137 SER A N 1
ATOM 1147 C CA . SER A 1 137 ? 7.479 12.338 8.233 1.00 40.06 137 SER A CA 1
ATOM 1148 C C . SER A 1 137 ? 6.853 13.505 8.994 1.00 40.06 137 SER A C 1
ATOM 1150 O O . SER A 1 137 ? 6.300 14.395 8.341 1.00 40.06 137 SER A O 1
ATOM 1152 N N . PRO A 1 138 ? 6.960 13.540 10.336 1.00 41.12 138 PRO A N 1
ATOM 1153 C CA . PRO A 1 138 ? 6.487 14.662 11.132 1.00 41.12 138 PRO A CA 1
ATOM 1154 C C . PRO A 1 138 ? 7.341 15.882 10.782 1.00 41.12 138 PRO A C 1
ATOM 1156 O O . PRO A 1 138 ? 8.451 16.066 11.275 1.00 41.12 138 PRO A O 1
ATOM 1159 N N . THR A 1 139 ? 6.841 16.687 9.856 1.00 37.81 139 THR A N 1
ATOM 1160 C CA . THR A 1 139 ? 7.342 18.041 9.642 1.00 37.81 139 THR A CA 1
ATOM 1161 C C . THR A 1 139 ? 6.767 18.875 10.793 1.00 37.81 139 THR A C 1
ATOM 1163 O O . THR A 1 139 ? 5.600 18.667 11.135 1.00 37.81 139 THR A O 1
ATOM 1166 N N . PRO A 1 140 ? 7.527 19.772 11.445 1.00 38.19 140 PRO A N 1
ATOM 1167 C CA . PRO A 1 140 ? 6.945 20.627 12.472 1.00 38.19 140 PRO A CA 1
ATOM 1168 C C . PRO A 1 140 ? 5.884 21.525 11.804 1.00 38.19 140 PRO A C 1
ATOM 1170 O O . PRO A 1 140 ? 6.249 22.251 10.888 1.00 38.19 140 PRO A O 1
ATOM 1173 N N . ALA A 1 141 ? 4.610 21.389 12.216 1.00 38.75 141 ALA A N 1
ATOM 1174 C CA . ALA A 1 141 ? 3.409 22.234 11.993 1.00 38.75 141 ALA A CA 1
ATOM 1175 C C . ALA A 1 141 ? 3.488 23.318 10.880 1.00 38.75 141 ALA A C 1
ATOM 1177 O O . ALA A 1 141 ? 4.344 24.192 10.949 1.00 38.75 141 ALA A O 1
ATOM 1178 N N . LYS A 1 142 ? 2.599 23.474 9.883 1.00 46.62 142 LYS A N 1
ATOM 1179 C CA . LYS A 1 142 ? 1.183 23.116 9.608 1.00 46.62 142 LYS A CA 1
ATOM 1180 C C . LYS A 1 142 ? 0.937 23.293 8.082 1.00 46.62 142 LYS A C 1
ATOM 1182 O O . LYS A 1 142 ? 1.704 24.020 7.447 1.00 46.62 142 LYS A O 1
ATOM 1187 N N . PRO A 1 143 ? -0.128 22.708 7.500 1.00 48.28 143 PRO A N 1
ATOM 1188 C CA . PRO A 1 143 ? -1.395 23.438 7.321 1.00 48.28 143 PRO A CA 1
ATOM 1189 C C . PRO A 1 143 ? -2.570 22.659 7.940 1.00 48.28 143 PRO A C 1
ATOM 1191 O O . PRO A 1 143 ? -2.812 21.520 7.568 1.00 48.28 143 PRO A O 1
ATOM 1194 N N . GLU A 1 144 ? -3.264 23.296 8.890 1.00 56.91 144 GLU A N 1
ATOM 1195 C CA . GLU A 1 144 ? -4.507 22.851 9.555 1.00 56.91 144 GLU A CA 1
ATOM 1196 C C . GLU A 1 144 ? -4.546 21.386 10.036 1.00 56.91 144 GLU A C 1
ATOM 1198 O O . GLU A 1 144 ? -5.110 20.517 9.374 1.00 56.91 144 GLU A O 1
ATOM 1203 N N . ASP A 1 145 ? -4.004 21.122 11.235 1.00 65.00 145 ASP A N 1
ATOM 1204 C CA . ASP A 1 145 ? -4.236 19.851 11.936 1.00 65.00 145 ASP A CA 1
ATOM 1205 C C . ASP A 1 145 ? -5.741 19.541 11.962 1.00 65.00 145 ASP A C 1
ATOM 1207 O O . ASP A 1 145 ? -6.545 20.322 12.485 1.00 65.00 145 ASP A O 1
ATOM 1211 N N . LYS A 1 146 ? -6.125 18.396 11.394 1.00 78.88 146 LYS A N 1
ATOM 1212 C CA . LYS A 1 146 ? -7.517 17.947 11.374 1.00 78.88 146 LYS A CA 1
ATOM 1213 C C . LYS A 1 146 ? -7.787 17.195 12.665 1.00 78.88 146 LYS A C 1
ATOM 1215 O O . LYS A 1 146 ? -7.453 16.017 12.799 1.00 78.88 146 LYS A O 1
ATOM 1220 N N . ILE A 1 147 ? -8.377 17.890 13.632 1.00 82.50 147 ILE A N 1
ATOM 1221 C CA . ILE A 1 147 ? -8.852 17.259 14.862 1.00 82.50 147 ILE A CA 1
ATOM 1222 C C . ILE A 1 147 ? -10.073 16.410 14.510 1.00 82.50 147 ILE A C 1
ATOM 1224 O O . ILE A 1 147 ? -11.079 16.930 14.033 1.00 82.50 147 ILE A O 1
ATOM 1228 N N . ILE A 1 148 ? -9.981 15.106 14.756 1.00 86.44 148 ILE A N 1
ATOM 1229 C CA . ILE A 1 148 ? -11.084 14.164 14.601 1.00 86.44 148 ILE A CA 1
ATOM 1230 C C . ILE A 1 148 ? -11.489 13.654 15.980 1.00 86.44 148 ILE A C 1
ATOM 1232 O O . ILE A 1 148 ? -10.697 13.032 16.688 1.00 86.44 148 ILE A O 1
ATOM 1236 N N . ASN A 1 149 ? -12.734 13.911 16.382 1.00 89.12 149 ASN A N 1
ATOM 1237 C CA . ASN A 1 149 ? -13.304 13.246 17.547 1.00 89.12 149 ASN A CA 1
ATOM 1238 C C . ASN A 1 149 ? -13.932 11.932 17.090 1.00 89.12 149 ASN A C 1
ATOM 1240 O O . ASN A 1 149 ? -15.082 11.900 16.644 1.00 89.12 149 ASN A O 1
ATOM 1244 N N . ILE A 1 150 ? -13.184 10.837 17.202 1.00 86.12 150 ILE A N 1
ATOM 1245 C CA . ILE A 1 150 ? -13.607 9.540 16.664 1.00 86.12 150 ILE A CA 1
ATOM 1246 C C . ILE A 1 150 ? -14.889 8.999 17.321 1.00 86.12 150 ILE A C 1
ATOM 1248 O O . ILE A 1 150 ? -15.624 8.206 16.723 1.00 86.12 150 ILE A O 1
ATOM 1252 N N . ASN A 1 151 ? -15.211 9.486 18.521 1.00 90.00 151 ASN A N 1
ATOM 1253 C CA . ASN A 1 151 ? -16.426 9.119 19.232 1.00 90.00 151 ASN A CA 1
ATOM 1254 C C . ASN A 1 151 ? -17.678 9.842 18.719 1.00 90.00 151 ASN A C 1
ATOM 1256 O O . ASN A 1 151 ? -18.775 9.307 18.854 1.00 90.00 151 ASN A O 1
ATOM 1260 N N . LEU A 1 152 ? -17.522 11.006 18.083 1.00 89.75 152 LEU A N 1
ATOM 1261 C CA . LEU A 1 152 ? -18.629 11.815 17.555 1.00 89.75 152 LEU A CA 1
ATOM 1262 C C . LEU A 1 152 ? -18.718 11.813 16.023 1.00 89.75 152 LEU A C 1
ATOM 1264 O O . LEU A 1 152 ? -19.766 12.135 15.473 1.00 89.75 152 LEU A O 1
ATOM 1268 N N . THR A 1 153 ? -17.639 11.429 15.341 1.00 89.12 153 THR A N 1
ATOM 1269 C CA . THR A 1 153 ? -17.529 11.498 13.877 1.00 89.12 153 THR A CA 1
ATOM 1270 C C . THR A 1 153 ? -18.575 10.616 13.179 1.00 89.12 153 THR A C 1
ATOM 1272 O O . THR A 1 153 ? -18.816 9.470 13.584 1.00 89.12 153 THR A O 1
ATOM 1275 N N . SER A 1 154 ? -19.184 11.146 12.119 1.00 93.44 154 SER A N 1
ATOM 1276 C CA . SER A 1 154 ? -20.112 10.439 11.227 1.00 93.44 154 SER A CA 1
ATOM 1277 C C . SER A 1 154 ? -19.398 9.505 10.235 1.00 93.44 154 SER A C 1
ATOM 1279 O O . SER A 1 154 ? -18.178 9.534 10.084 1.00 93.44 154 SER A O 1
ATOM 1281 N N . LEU A 1 155 ? -20.160 8.665 9.525 1.00 94.25 155 LEU A N 1
ATOM 1282 C CA . LEU A 1 155 ? -19.615 7.788 8.479 1.00 94.25 155 LEU A CA 1
ATOM 1283 C C . LEU A 1 155 ? -18.883 8.584 7.387 1.00 94.25 155 LEU A C 1
ATOM 1285 O O . LEU A 1 155 ? -17.758 8.244 7.028 1.00 94.25 155 LEU A O 1
ATOM 1289 N N . GLU A 1 156 ? -19.512 9.656 6.901 1.00 92.56 156 GLU A N 1
ATOM 1290 C CA . GLU A 1 156 ? -18.978 10.513 5.841 1.00 92.56 156 GLU A CA 1
ATOM 1291 C C . GLU A 1 156 ? -17.682 11.205 6.279 1.00 92.56 156 GLU A C 1
ATOM 1293 O O . GLU A 1 156 ? -16.672 11.166 5.570 1.00 92.56 156 GLU A O 1
ATOM 1298 N N . GLU A 1 157 ? -17.667 11.778 7.483 1.00 91.31 157 GLU A N 1
ATOM 1299 C CA . GLU A 1 157 ? -16.469 12.412 8.030 1.00 91.31 157 GLU A CA 1
ATOM 1300 C C . GLU A 1 157 ? -15.333 11.400 8.240 1.00 91.31 157 GLU A C 1
ATOM 1302 O O . GLU A 1 157 ? -14.189 11.710 7.913 1.00 91.31 157 GLU A O 1
ATOM 1307 N N . LEU A 1 158 ? -15.619 10.172 8.699 1.00 92.31 158 LEU A N 1
ATOM 1308 C CA . LEU A 1 158 ? -14.603 9.116 8.802 1.00 92.31 158 LEU A CA 1
ATOM 1309 C C . LEU A 1 158 ? -13.997 8.798 7.432 1.00 92.31 158 LEU A C 1
ATOM 1311 O O . LEU A 1 158 ? -12.773 8.748 7.302 1.00 92.31 158 LEU A O 1
ATOM 1315 N N . THR A 1 159 ? -14.831 8.610 6.404 1.00 92.38 159 THR A N 1
ATOM 1316 C CA . THR A 1 159 ? -14.344 8.318 5.049 1.00 92.38 159 THR A CA 1
ATOM 1317 C C . THR A 1 159 ? -13.540 9.475 4.460 1.00 92.38 159 THR A C 1
ATOM 1319 O O . THR A 1 159 ? -12.494 9.239 3.858 1.00 92.38 159 THR A O 1
ATOM 1322 N N . ASN A 1 160 ? -13.963 10.720 4.695 1.00 88.62 160 ASN A N 1
ATOM 1323 C CA . ASN A 1 160 ? -13.329 11.913 4.136 1.00 88.62 160 ASN A CA 1
ATOM 1324 C C . ASN A 1 160 ? -12.023 12.279 4.854 1.00 88.62 160 ASN A C 1
ATOM 1326 O O . ASN A 1 160 ? -11.025 12.590 4.203 1.00 88.62 160 ASN A O 1
ATOM 1330 N N . ILE A 1 161 ? -12.010 12.241 6.190 1.00 88.56 161 ILE A N 1
ATOM 1331 C CA . ILE A 1 161 ? -10.850 12.644 6.995 1.00 88.56 161 ILE A CA 1
ATOM 1332 C C . ILE A 1 161 ? -9.781 11.553 6.971 1.00 88.56 161 ILE A C 1
ATOM 1334 O O . ILE A 1 161 ? -8.624 11.847 6.681 1.00 88.56 161 ILE A O 1
ATOM 1338 N N . LEU A 1 162 ? -10.156 10.295 7.232 1.00 90.31 162 LEU A N 1
ATOM 1339 C CA . LEU A 1 162 ? -9.197 9.185 7.305 1.00 90.31 162 LEU A CA 1
ATOM 1340 C C . LEU A 1 162 ? -8.853 8.600 5.924 1.00 90.31 162 LEU A C 1
ATOM 1342 O O . LEU A 1 162 ? -7.966 7.745 5.830 1.00 90.31 162 LEU A O 1
ATOM 1346 N N . GLN A 1 163 ? -9.551 9.045 4.869 1.00 90.31 163 GLN A N 1
ATOM 1347 C CA . GLN A 1 163 ? -9.432 8.560 3.489 1.00 90.31 163 GLN A CA 1
ATOM 1348 C C . GLN A 1 163 ? -9.535 7.033 3.380 1.00 90.31 163 GLN A C 1
ATOM 1350 O O . GLN A 1 163 ? -8.729 6.382 2.701 1.00 90.31 163 GLN A O 1
ATOM 1355 N N . ILE A 1 164 ? -10.513 6.471 4.088 1.00 94.06 164 ILE A N 1
ATOM 1356 C CA . ILE A 1 164 ? -10.792 5.036 4.151 1.00 94.06 164 ILE A CA 1
ATOM 1357 C C . ILE A 1 164 ? -12.065 4.674 3.398 1.00 94.06 164 ILE A C 1
ATOM 1359 O O . ILE A 1 164 ? -12.940 5.504 3.172 1.00 94.06 164 ILE A O 1
ATOM 1363 N N . SER A 1 165 ? -12.182 3.397 3.048 1.00 95.56 165 SER A N 1
ATOM 1364 C CA . SER A 1 165 ? -13.378 2.846 2.425 1.00 95.56 165 SER A CA 1
ATOM 1365 C C . SER A 1 165 ? -14.562 2.849 3.389 1.00 95.56 165 SER A C 1
ATOM 1367 O O . SER A 1 165 ? -14.388 2.551 4.573 1.00 95.56 165 SER A O 1
ATOM 1369 N N . GLU A 1 166 ? -15.764 3.051 2.860 1.00 95.75 166 GLU A N 1
ATOM 1370 C CA . GLU A 1 166 ? -17.014 2.991 3.623 1.00 95.75 166 GLU A CA 1
ATOM 1371 C C . GLU A 1 166 ? -17.172 1.700 4.460 1.00 95.75 166 GLU A C 1
ATOM 1373 O O . GLU A 1 166 ? -17.467 1.818 5.649 1.00 95.75 166 GLU A O 1
ATOM 1378 N N . PRO A 1 167 ? -16.872 0.479 3.957 1.00 96.00 167 PRO A N 1
ATOM 1379 C CA . PRO A 1 167 ? -16.955 -0.733 4.779 1.00 96.00 167 PRO A CA 1
ATOM 1380 C C . PRO A 1 167 ? -16.046 -0.715 6.014 1.00 96.00 167 PRO A C 1
ATOM 1382 O O . PRO A 1 167 ? -16.419 -1.220 7.070 1.00 96.00 167 PRO A O 1
ATOM 1385 N N . LEU A 1 168 ? -14.853 -0.125 5.899 1.00 95.75 168 LEU A N 1
ATOM 1386 C CA . LEU A 1 168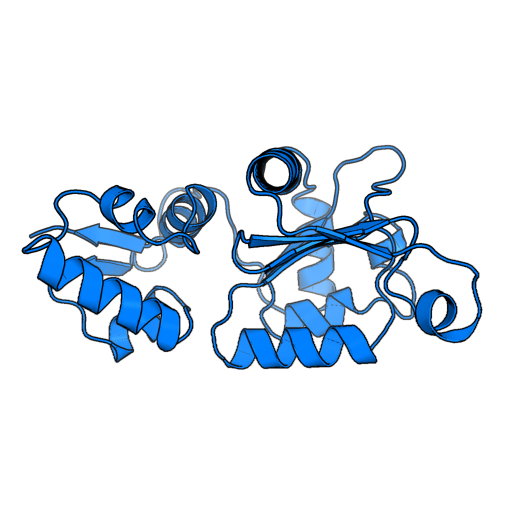 ? -13.931 0.021 7.026 1.00 95.75 168 LEU A CA 1
ATOM 1387 C C . LEU A 1 168 ? -14.437 1.076 8.018 1.00 95.75 168 LEU A C 1
ATOM 1389 O O . LEU A 1 168 ? -14.368 0.862 9.224 1.00 95.75 168 LEU A O 1
ATOM 1393 N N . ALA A 1 169 ? -14.996 2.181 7.525 1.00 96.25 169 ALA A N 1
ATOM 1394 C CA . ALA A 1 169 ? -15.599 3.196 8.381 1.00 96.25 169 ALA A CA 1
ATOM 1395 C C . ALA A 1 169 ? -16.811 2.640 9.157 1.00 96.25 169 ALA A C 1
ATOM 1397 O O . ALA A 1 169 ? -16.925 2.877 10.356 1.00 96.25 169 ALA A O 1
ATOM 1398 N N . LEU A 1 170 ? -17.653 1.810 8.531 1.00 96.94 170 LEU A N 1
ATOM 1399 C CA . LEU A 1 170 ? -18.742 1.102 9.216 1.00 96.94 170 LEU A CA 1
ATOM 1400 C C . LEU A 1 170 ? -18.231 0.165 10.321 1.00 96.94 170 LEU A C 1
ATOM 1402 O O . LEU A 1 170 ? -18.807 0.137 11.406 1.00 96.94 170 LEU A O 1
ATOM 1406 N N . LYS A 1 171 ? -17.124 -0.556 10.094 1.00 96.69 171 LYS A N 1
ATOM 1407 C CA . LYS A 1 171 ? -16.486 -1.378 11.141 1.00 96.69 171 LYS A CA 1
ATOM 1408 C C . LYS A 1 171 ? -16.022 -0.537 12.330 1.00 96.69 171 LYS A C 1
ATOM 1410 O O . LYS A 1 171 ? -16.225 -0.949 13.467 1.00 96.69 171 LYS A O 1
ATOM 1415 N N . ILE A 1 172 ? -15.464 0.650 12.078 1.00 95.88 172 ILE A N 1
ATOM 1416 C CA . ILE A 1 172 ? -15.094 1.605 13.136 1.00 95.88 172 ILE A CA 1
ATOM 1417 C C . ILE A 1 172 ? -16.327 2.033 13.934 1.00 95.88 172 ILE A C 1
ATOM 1419 O O . ILE A 1 172 ? -16.292 2.012 15.162 1.00 95.88 172 ILE A O 1
ATOM 1423 N N . LEU A 1 173 ? -17.427 2.383 13.264 1.00 96.19 173 LEU A N 1
ATOM 1424 C CA . LEU A 1 173 ? -18.662 2.790 13.939 1.00 96.19 173 LEU A CA 1
ATOM 1425 C C . LEU A 1 173 ? -19.274 1.659 14.778 1.00 96.19 173 LEU A C 1
ATOM 1427 O O . LEU A 1 173 ? -19.737 1.919 15.886 1.00 96.19 173 LEU A O 1
ATOM 1431 N N . ASN A 1 174 ? -19.247 0.421 14.284 1.00 97.19 174 ASN A N 1
ATOM 1432 C CA . ASN A 1 174 ? -19.741 -0.737 15.031 1.00 97.19 174 ASN A CA 1
ATOM 1433 C C . ASN A 1 174 ? -18.884 -1.006 16.273 1.00 97.19 174 ASN A C 1
ATOM 1435 O O . ASN A 1 174 ? -19.422 -1.071 17.376 1.00 97.19 174 ASN A O 1
ATOM 1439 N N . LEU A 1 175 ? -17.557 -1.056 16.117 1.00 96.81 175 LEU A N 1
ATOM 1440 C CA . LEU A 1 175 ? -16.639 -1.252 17.240 1.00 96.81 175 LEU A CA 1
ATOM 1441 C C . LEU A 1 175 ? -16.777 -0.134 18.285 1.00 96.81 175 LEU A C 1
ATOM 1443 O O . LEU A 1 175 ? -16.744 -0.389 19.486 1.00 96.81 175 LEU A O 1
ATOM 1447 N N . ARG A 1 176 ? -16.999 1.111 17.842 1.00 95.50 176 ARG A N 1
ATOM 1448 C CA . ARG A 1 176 ? -17.279 2.239 18.740 1.00 95.50 176 ARG A CA 1
ATOM 1449 C C . ARG A 1 176 ? -18.477 1.957 19.643 1.00 95.50 176 ARG A C 1
ATOM 1451 O O . ARG A 1 176 ? -18.416 2.250 20.834 1.00 95.50 176 ARG A O 1
ATOM 1458 N N . VAL A 1 177 ? -19.565 1.424 19.085 1.00 95.44 177 VAL A N 1
ATOM 1459 C CA . VAL A 1 177 ? -20.775 1.079 19.848 1.00 95.44 177 VAL A CA 1
ATOM 1460 C C . VAL A 1 177 ? -20.491 -0.068 20.815 1.00 95.44 177 VAL A C 1
ATOM 1462 O O . VAL A 1 177 ? -20.859 0.030 21.983 1.00 95.44 177 VAL A O 1
ATOM 1465 N N . GLU A 1 178 ? -19.797 -1.112 20.360 1.00 96.44 178 GLU A N 1
ATOM 1466 C CA . GLU A 1 178 ? -19.443 -2.280 21.179 1.00 96.44 178 GLU A CA 1
ATOM 1467 C C . GLU A 1 178 ? -18.595 -1.911 22.403 1.00 96.44 178 GLU A C 1
ATOM 1469 O O . GLU A 1 178 ? -18.816 -2.437 23.494 1.00 96.44 178 GLU A O 1
ATOM 1474 N N . LEU A 1 179 ? -17.658 -0.973 22.247 1.00 95.19 179 LEU A N 1
ATOM 1475 C CA . LEU A 1 179 ? -16.778 -0.522 23.327 1.00 95.19 179 LEU A CA 1
ATOM 1476 C C . LEU A 1 179 ? -17.391 0.583 24.207 1.00 95.19 179 LEU A C 1
ATOM 1478 O O . LEU A 1 179 ? -16.809 0.935 25.234 1.00 95.19 179 LEU A O 1
ATOM 1482 N N . GLY A 1 180 ? -18.551 1.135 23.831 1.00 93.56 180 GLY A N 1
ATOM 1483 C CA . GLY A 1 180 ? -19.136 2.304 24.498 1.00 93.56 180 GLY A CA 1
ATOM 1484 C C . GLY A 1 180 ? -18.332 3.593 24.278 1.00 93.56 180 GLY A C 1
ATOM 1485 O O . GLY A 1 180 ? -18.350 4.485 25.124 1.00 93.56 180 GLY A O 1
ATOM 1486 N N . GLY A 1 181 ? -17.623 3.679 23.151 1.00 92.38 181 GLY A N 1
ATOM 1487 C CA . GLY A 1 181 ? -16.664 4.730 22.823 1.00 92.38 181 GLY A CA 1
ATOM 1488 C C . GLY A 1 181 ? -15.208 4.271 22.946 1.00 92.38 181 GLY A C 1
ATOM 1489 O O . GLY A 1 181 ? -14.852 3.442 23.781 1.00 92.38 181 GLY A O 1
ATOM 1490 N N . PHE A 1 182 ? -14.350 4.835 22.103 1.00 92.75 182 PHE A N 1
ATOM 1491 C CA . PHE A 1 182 ? -12.905 4.644 22.137 1.00 92.75 182 PHE A CA 1
ATOM 1492 C C . PHE A 1 182 ? -12.273 5.492 23.249 1.00 92.75 182 PHE A C 1
ATOM 1494 O O . PHE A 1 182 ? -12.596 6.673 23.405 1.00 92.75 182 PHE A O 1
ATOM 1501 N N . LYS A 1 183 ? -11.356 4.894 24.012 1.00 91.00 183 LYS A N 1
ATOM 1502 C CA . LYS A 1 183 ? -10.584 5.536 25.089 1.00 91.00 183 LYS A CA 1
ATOM 1503 C C . LYS A 1 183 ? -9.221 6.003 24.614 1.00 91.00 183 LYS A C 1
ATOM 1505 O O . LYS A 1 183 ? -8.675 6.953 25.166 1.00 91.00 183 LYS A O 1
ATOM 1510 N N . GLU A 1 184 ? -8.662 5.330 23.618 1.00 89.69 184 GLU A N 1
ATOM 1511 C CA . GLU A 1 184 ? -7.416 5.709 22.973 1.00 89.69 184 GLU A CA 1
ATOM 1512 C C . GLU A 1 184 ? -7.428 5.320 21.488 1.00 89.69 184 GLU A C 1
ATOM 1514 O O . GLU A 1 184 ? -8.111 4.375 21.097 1.00 89.69 184 GLU A O 1
ATOM 1519 N N . PRO A 1 185 ? -6.634 5.984 20.628 1.00 88.12 185 PRO A N 1
ATOM 1520 C CA . PRO A 1 185 ? -6.603 5.666 19.196 1.00 88.12 185 PRO A CA 1
ATOM 1521 C C . PRO A 1 185 ? -6.215 4.214 18.890 1.00 88.12 185 PRO A C 1
ATOM 1523 O O . PRO A 1 185 ? -6.544 3.692 17.827 1.00 88.12 185 PRO A O 1
ATOM 1526 N N . LYS A 1 186 ? -5.510 3.549 19.815 1.00 92.12 186 LYS A N 1
ATOM 1527 C CA . LYS A 1 186 ? -5.119 2.142 19.683 1.00 92.12 186 LYS A CA 1
ATOM 1528 C C . LYS A 1 186 ? -6.293 1.173 19.773 1.00 92.12 186 LYS A C 1
ATOM 1530 O O . LYS A 1 186 ? -6.152 0.064 19.270 1.00 92.12 186 LYS A O 1
ATOM 1535 N N . ASP A 1 187 ? -7.438 1.576 20.322 1.00 94.06 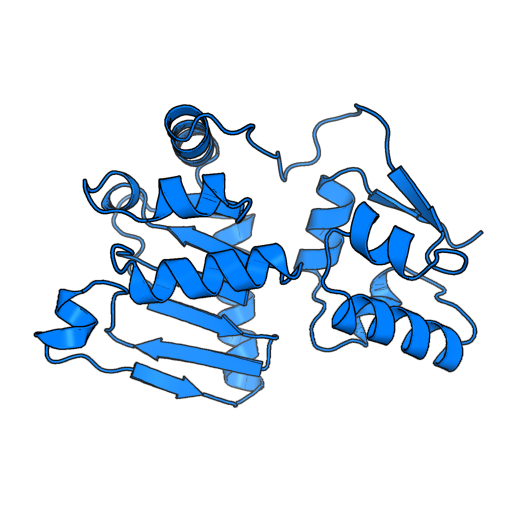187 ASP A N 1
ATOM 1536 C CA . ASP A 1 187 ? -8.632 0.724 20.356 1.00 94.06 187 ASP A CA 1
ATOM 1537 C C . ASP A 1 187 ? -9.086 0.325 18.941 1.00 94.06 187 ASP A C 1
ATOM 1539 O O . ASP A 1 187 ? -9.612 -0.766 18.736 1.00 94.06 187 ASP A O 1
ATOM 1543 N N . LEU A 1 188 ? -8.788 1.156 17.934 1.00 93.19 188 LEU A N 1
ATOM 1544 C CA . LEU A 1 188 ? -9.035 0.856 16.522 1.00 93.19 188 LEU A CA 1
ATOM 1545 C C . LEU A 1 188 ? -8.293 -0.382 16.013 1.00 93.19 188 LEU A C 1
ATOM 1547 O O . LEU A 1 188 ? -8.716 -0.975 15.026 1.00 93.19 188 LEU A O 1
ATOM 1551 N N . LEU A 1 189 ? -7.201 -0.785 16.665 1.00 94.62 189 LEU A N 1
ATOM 1552 C CA . LEU A 1 189 ? -6.420 -1.962 16.278 1.00 94.62 189 LEU A CA 1
ATOM 1553 C C . LEU A 1 189 ? -7.129 -3.283 16.608 1.00 94.62 189 LEU A C 1
ATOM 1555 O O . LEU A 1 189 ? -6.636 -4.339 16.227 1.00 94.62 189 LEU A O 1
ATOM 1559 N N . GLN A 1 190 ? -8.286 -3.241 17.279 1.00 94.81 190 GLN A N 1
ATOM 1560 C CA . GLN A 1 190 ? -9.177 -4.402 17.375 1.00 94.81 190 GLN A CA 1
ATOM 1561 C C . GLN A 1 190 ? -9.842 -4.729 16.025 1.00 94.81 190 GLN A C 1
ATOM 1563 O O . GLN A 1 190 ? -10.351 -5.832 15.846 1.00 94.81 190 GLN A O 1
ATOM 1568 N N . ILE A 1 191 ? -9.810 -3.801 15.058 1.00 94.62 191 ILE A N 1
ATOM 1569 C CA . ILE A 1 191 ? -10.205 -4.048 13.668 1.00 94.62 191 ILE A CA 1
ATOM 1570 C C . ILE A 1 191 ? -9.018 -4.694 12.938 1.00 94.62 191 ILE A C 1
ATOM 1572 O O . ILE A 1 191 ? -8.003 -4.017 12.758 1.00 94.62 191 ILE A O 1
ATOM 1576 N N . PRO A 1 192 ? -9.124 -5.952 12.465 1.00 91.00 192 PRO A N 1
ATOM 1577 C CA . PRO A 1 192 ? -7.993 -6.681 11.877 1.00 91.00 192 PRO A CA 1
ATOM 1578 C C . PRO A 1 192 ? -7.341 -5.986 10.675 1.00 91.00 192 PRO A C 1
ATOM 1580 O O . PRO A 1 192 ? -6.148 -6.144 10.421 1.00 91.00 192 PRO A O 1
ATOM 1583 N N . GLU A 1 193 ? -8.107 -5.192 9.925 1.00 91.19 193 GLU A N 1
ATOM 1584 C CA . GLU A 1 193 ? -7.609 -4.448 8.768 1.00 91.19 193 GLU A CA 1
ATOM 1585 C C . GLU A 1 193 ? -6.760 -3.219 9.137 1.00 91.19 193 GLU A C 1
ATOM 1587 O O . GLU A 1 193 ? -6.050 -2.691 8.276 1.00 91.19 193 GLU A O 1
ATOM 1592 N N . LEU A 1 194 ? -6.813 -2.753 10.391 1.00 93.06 194 LEU A N 1
ATOM 1593 C CA . LEU A 1 194 ? -6.061 -1.595 10.871 1.00 93.06 194 LEU A CA 1
ATOM 1594 C C . LEU A 1 194 ? -4.791 -2.017 11.605 1.00 93.06 194 LEU A C 1
ATOM 1596 O O . LEU A 1 194 ? -4.786 -2.885 12.470 1.00 93.06 194 LEU A O 1
ATOM 1600 N N . THR A 1 195 ? -3.691 -1.341 11.287 1.00 92.88 195 THR A N 1
ATOM 1601 C CA . THR A 1 195 ? -2.382 -1.601 11.887 1.00 92.88 195 THR A CA 1
ATOM 1602 C C . THR A 1 195 ? -1.800 -0.353 12.539 1.00 92.88 195 THR A C 1
ATOM 1604 O O . THR A 1 195 ? -2.185 0.782 12.257 1.00 92.88 195 THR A O 1
ATOM 1607 N N . ASN A 1 196 ? -0.753 -0.540 13.345 1.00 92.69 196 ASN A N 1
ATOM 1608 C CA . ASN A 1 196 ? 0.049 0.571 13.862 1.00 92.69 196 ASN A CA 1
ATOM 1609 C C . ASN A 1 196 ? 0.670 1.447 12.758 1.00 92.69 196 ASN A C 1
ATOM 1611 O O . ASN A 1 196 ? 1.059 2.582 13.034 1.00 92.69 196 ASN A O 1
ATOM 1615 N N . LEU A 1 197 ? 0.822 0.931 11.532 1.00 92.94 197 LEU A N 1
ATOM 1616 C CA . LEU A 1 197 ? 1.271 1.736 10.399 1.00 92.94 197 LEU A CA 1
ATOM 1617 C C . LEU A 1 197 ? 0.177 2.717 9.956 1.00 92.94 197 LEU A C 1
ATOM 1619 O O . LEU A 1 197 ? 0.489 3.853 9.618 1.00 92.94 197 LEU A O 1
ATOM 1623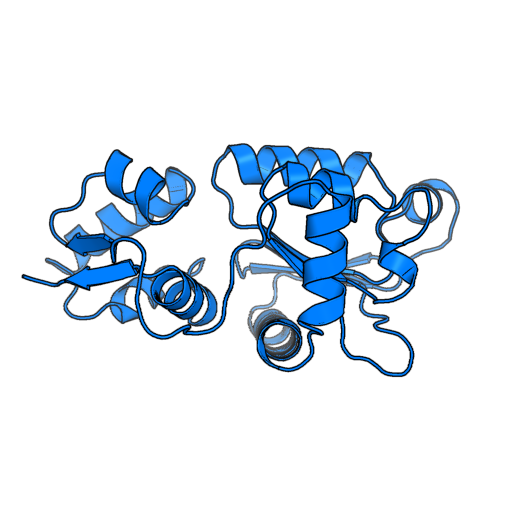 N N . ASP A 1 198 ? -1.093 2.311 10.004 1.00 92.94 198 ASP A N 1
ATOM 1624 C CA . ASP A 1 198 ? -2.225 3.172 9.659 1.00 92.94 198 ASP A CA 1
ATOM 1625 C C . ASP A 1 198 ? -2.345 4.357 10.611 1.00 92.94 198 ASP A C 1
ATOM 1627 O O . ASP A 1 198 ? -2.395 5.495 10.148 1.00 92.94 198 ASP A O 1
ATOM 1631 N N . LEU A 1 199 ? -2.293 4.097 11.921 1.00 92.12 199 LEU A N 1
ATOM 1632 C CA . LEU A 1 199 ? -2.330 5.150 12.939 1.00 92.12 199 LEU A CA 1
ATOM 1633 C C . LEU A 1 199 ? -1.173 6.142 12.769 1.00 92.12 199 LEU A C 1
ATOM 1635 O O . LEU A 1 199 ? -1.376 7.352 12.825 1.00 92.12 199 LEU A O 1
ATOM 1639 N N . ARG A 1 200 ? 0.043 5.634 12.519 1.00 90.62 200 ARG A N 1
ATOM 1640 C CA . ARG A 1 200 ? 1.231 6.472 12.297 1.00 90.62 200 ARG A CA 1
ATOM 1641 C C . ARG A 1 200 ? 1.100 7.355 11.065 1.00 90.62 200 ARG A C 1
ATOM 1643 O O . ARG A 1 200 ? 1.519 8.505 11.107 1.00 90.62 200 ARG A O 1
ATOM 1650 N N . GLU A 1 201 ? 0.548 6.826 9.978 1.00 90.06 201 GLU A N 1
ATOM 1651 C CA . GLU A 1 201 ? 0.329 7.617 8.770 1.00 90.06 201 GLU A CA 1
ATOM 1652 C C . GLU A 1 201 ? -0.708 8.711 8.987 1.00 90.06 201 GLU A C 1
ATOM 1654 O O . GLU A 1 201 ? -0.442 9.836 8.589 1.00 90.06 201 GLU A O 1
ATOM 1659 N N . TRP A 1 202 ? -1.824 8.422 9.661 1.00 90.25 202 TRP A N 1
ATOM 1660 C CA . TRP A 1 202 ? -2.824 9.448 9.959 1.00 90.25 202 TRP A CA 1
ATOM 1661 C C . TRP A 1 202 ? -2.249 10.575 10.820 1.00 90.25 202 TRP A C 1
ATOM 1663 O O . TRP A 1 202 ? -2.421 11.746 10.495 1.00 90.25 202 TRP A O 1
ATOM 1673 N N . VAL A 1 203 ? -1.482 10.242 11.862 1.00 88.31 203 VAL A N 1
ATOM 1674 C CA . VAL A 1 203 ? -0.780 11.256 12.667 1.00 88.31 203 VAL A CA 1
ATOM 1675 C C . VAL A 1 203 ? 0.227 12.041 11.820 1.00 88.31 203 VAL A C 1
ATOM 1677 O O . VAL A 1 203 ? 0.315 13.260 11.939 1.00 88.31 203 VAL A O 1
ATOM 1680 N N . GLY A 1 204 ? 0.966 11.368 10.931 1.00 82.94 204 GLY A N 1
ATOM 1681 C CA . GLY A 1 204 ? 1.886 12.019 9.993 1.00 82.94 204 GLY A CA 1
ATOM 1682 C C . GLY A 1 204 ? 1.195 12.945 8.984 1.00 82.94 204 GLY A C 1
ATOM 1683 O O . GLY A 1 204 ? 1.816 13.889 8.509 1.00 82.94 204 GLY A O 1
ATOM 1684 N N . GLU A 1 205 ? -0.085 12.705 8.699 1.00 83.50 205 GLU A N 1
ATOM 1685 C CA . GLU A 1 205 ? -0.962 13.550 7.878 1.00 83.50 205 GLU A CA 1
ATOM 1686 C C . GLU A 1 205 ? -1.629 14.686 8.676 1.00 83.50 205 GLU A C 1
ATOM 1688 O O . GLU A 1 205 ? -2.478 15.394 8.138 1.00 83.50 205 GLU A O 1
ATOM 1693 N N . GLY A 1 206 ? -1.259 14.874 9.948 1.00 82.62 206 GLY A N 1
ATOM 1694 C CA . GLY A 1 206 ? -1.806 15.928 10.806 1.00 82.62 206 GLY A CA 1
ATOM 1695 C C . GLY A 1 206 ? -3.171 15.596 11.412 1.00 82.62 206 GLY A C 1
ATOM 1696 O O . GLY A 1 206 ? -3.866 16.495 11.885 1.00 82.62 206 GLY A O 1
ATOM 1697 N N . ILE A 1 207 ? -3.584 14.324 11.402 1.00 86.12 207 ILE A N 1
ATOM 1698 C CA . ILE A 1 207 ? -4.820 13.889 12.058 1.00 86.12 207 ILE A CA 1
ATOM 1699 C C . ILE A 1 207 ? -4.553 13.709 13.551 1.00 86.12 207 ILE A C 1
ATOM 1701 O O . ILE A 1 207 ? -3.709 12.907 13.962 1.00 86.12 207 ILE A O 1
ATOM 1705 N N . ILE A 1 208 ? -5.316 14.432 14.367 1.00 84.81 208 ILE A N 1
ATOM 1706 C CA . ILE A 1 208 ? -5.249 14.355 15.826 1.00 84.81 208 ILE A CA 1
ATOM 1707 C C . ILE A 1 208 ? -6.541 13.724 16.331 1.00 84.81 208 ILE A C 1
ATOM 1709 O O . ILE A 1 208 ? -7.621 14.286 16.162 1.00 84.81 208 ILE A O 1
ATOM 1713 N N . PHE A 1 209 ? -6.427 12.563 16.970 1.00 85.94 209 PHE A N 1
ATOM 1714 C CA . PHE A 1 209 ? -7.562 11.884 17.587 1.00 85.94 209 PHE A CA 1
ATOM 1715 C C . PHE A 1 209 ? -7.900 12.535 18.935 1.00 85.94 209 PHE A C 1
ATOM 1717 O O . PHE A 1 209 ? -7.076 12.529 19.850 1.00 85.94 209 PHE A O 1
ATOM 1724 N N . SER A 1 210 ? -9.112 13.081 19.053 1.00 81.31 210 SER A N 1
ATOM 1725 C CA . SER A 1 210 ? -9.704 13.528 20.319 1.00 81.31 210 SER A CA 1
ATOM 1726 C C . SER A 1 210 ? -10.688 12.483 20.842 1.00 81.31 210 SER A C 1
ATOM 1728 O O . SER A 1 210 ? -11.434 11.884 20.064 1.00 81.31 210 SER A O 1
ATOM 1730 N N . ASN A 1 211 ? -10.723 12.318 22.165 1.00 68.81 211 ASN A N 1
ATOM 1731 C CA . ASN A 1 211 ? -11.712 11.488 22.861 1.00 68.81 211 ASN A CA 1
ATOM 1732 C C . ASN A 1 211 ? -12.768 12.326 23.604 1.00 68.81 211 ASN A C 1
ATOM 1734 O O . ASN A 1 211 ? -13.682 11.752 24.193 1.00 68.81 211 ASN A O 1
ATOM 1738 N N . SER A 1 212 ? -12.627 13.658 23.582 1.00 60.50 212 SER A N 1
ATOM 1739 C CA . SER A 1 212 ? -13.523 14.655 24.188 1.00 60.50 212 SER A CA 1
ATOM 1740 C C . SER A 1 212 ? -14.195 15.510 23.130 1.00 60.50 212 SER A C 1
ATOM 1742 O O . SER A 1 212 ? -13.468 15.954 22.203 1.00 60.50 212 SER A O 1
#